Protein AF-A0A1V6N037-F1 (afdb_monomer)

Structure (mmCIF, N/CA/C/O backbone):
data_AF-A0A1V6N037-F1
#
_entry.id   AF-A0A1V6N037-F1
#
loop_
_atom_site.group_PDB
_atom_site.id
_atom_site.type_symbol
_atom_site.label_atom_id
_atom_site.label_alt_id
_atom_site.label_comp_id
_atom_site.label_asym_id
_atom_site.label_entity_id
_atom_site.label_seq_id
_atom_site.pdbx_PDB_ins_code
_atom_site.Cartn_x
_atom_site.Cartn_y
_atom_site.Cartn_z
_atom_site.occupancy
_atom_site.B_iso_or_equiv
_atom_site.auth_seq_id
_atom_site.auth_comp_id
_atom_site.auth_asym_id
_atom_site.auth_atom_id
_atom_site.pdbx_PDB_model_num
ATOM 1 N N . SER A 1 1 ? 15.034 4.548 -28.352 1.00 54.50 1 SER A N 1
ATOM 2 C CA . SER A 1 1 ? 14.835 4.511 -26.886 1.00 54.50 1 SER A CA 1
ATOM 3 C C . SER A 1 1 ? 14.730 3.069 -26.432 1.00 54.50 1 SER A C 1
ATOM 5 O O . SER A 1 1 ? 14.463 2.209 -27.264 1.00 54.50 1 SER A O 1
ATOM 7 N N . LEU A 1 2 ? 14.933 2.779 -25.143 1.00 63.62 2 LEU A N 1
ATOM 8 C CA . LEU A 1 2 ? 14.577 1.459 -24.611 1.00 63.62 2 LEU A CA 1
ATOM 9 C C . LEU A 1 2 ? 13.074 1.221 -24.812 1.00 63.62 2 LEU A C 1
ATOM 11 O O . LEU A 1 2 ? 12.272 2.077 -24.452 1.00 63.62 2 LEU A O 1
ATOM 15 N N . GLY A 1 3 ? 12.717 0.084 -25.403 1.00 61.00 3 GLY A N 1
ATOM 16 C CA . GLY A 1 3 ? 11.353 -0.276 -25.787 1.00 61.00 3 GLY A CA 1
ATOM 17 C C . GLY A 1 3 ? 10.942 0.136 -27.205 1.00 61.00 3 GLY A C 1
ATOM 18 O O . GLY A 1 3 ? 9.908 -0.340 -27.669 1.00 61.00 3 GLY A O 1
ATOM 19 N N . ASP A 1 4 ? 11.733 0.948 -27.917 1.00 67.44 4 ASP A N 1
ATOM 20 C CA . ASP A 1 4 ? 11.422 1.294 -29.310 1.00 67.44 4 ASP A CA 1
ATOM 21 C C . ASP A 1 4 ? 11.692 0.092 -30.227 1.00 67.44 4 ASP A C 1
ATOM 23 O O . ASP A 1 4 ? 12.686 -0.624 -30.064 1.00 67.44 4 ASP A O 1
ATOM 27 N N . THR A 1 5 ? 10.815 -0.100 -31.216 1.00 75.00 5 THR A N 1
ATOM 28 C CA . THR A 1 5 ? 11.056 -1.014 -32.338 1.00 75.00 5 THR A CA 1
ATOM 29 C C . THR A 1 5 ? 11.784 -0.255 -33.442 1.00 75.00 5 THR A C 1
ATOM 31 O O . THR A 1 5 ? 11.296 0.765 -33.923 1.00 75.00 5 THR A O 1
ATOM 34 N N . VAL A 1 6 ? 12.949 -0.750 -33.838 1.00 78.38 6 VAL A N 1
ATOM 35 C CA . VAL A 1 6 ? 13.760 -0.249 -34.944 1.00 78.38 6 VAL A CA 1
ATOM 36 C C . VAL A 1 6 ? 13.600 -1.199 -36.122 1.00 78.38 6 VAL A C 1
ATOM 38 O O . VAL A 1 6 ? 13.690 -2.413 -35.956 1.00 78.38 6 VAL A O 1
ATOM 41 N N . ILE A 1 7 ? 13.370 -0.654 -37.312 1.00 83.56 7 ILE A N 1
ATOM 42 C CA . ILE A 1 7 ? 13.387 -1.434 -38.550 1.00 83.56 7 ILE A CA 1
ATOM 43 C C . ILE A 1 7 ? 14.848 -1.591 -38.972 1.00 83.56 7 ILE A C 1
ATOM 45 O O . ILE A 1 7 ? 15.538 -0.597 -39.195 1.00 83.56 7 ILE A O 1
ATOM 49 N N . VAL A 1 8 ? 15.315 -2.832 -39.054 1.00 86.81 8 VAL A N 1
ATOM 50 C CA . VAL A 1 8 ? 16.673 -3.188 -39.464 1.00 86.81 8 VAL A CA 1
ATOM 51 C C . VAL A 1 8 ? 16.609 -3.776 -40.866 1.00 86.81 8 VAL A C 1
ATOM 53 O O . VAL A 1 8 ? 16.075 -4.868 -41.060 1.00 86.81 8 VAL A O 1
ATOM 56 N N . SER A 1 9 ? 17.157 -3.043 -41.831 1.00 89.88 9 SER A N 1
ATOM 57 C CA . SER A 1 9 ? 17.359 -3.528 -43.195 1.00 89.88 9 SER A CA 1
ATOM 58 C C . SER A 1 9 ? 18.729 -4.187 -43.301 1.00 89.88 9 SER A C 1
ATOM 60 O O . SER A 1 9 ? 19.738 -3.593 -42.921 1.00 89.88 9 SER A O 1
ATOM 62 N N . LEU A 1 10 ? 18.755 -5.412 -43.808 1.00 91.25 10 LEU A N 1
ATOM 63 C CA . LEU A 1 10 ? 19.947 -6.228 -43.995 1.00 91.25 10 LEU A CA 1
ATOM 64 C C . LEU A 1 10 ? 20.177 -6.432 -45.486 1.00 91.25 10 LEU A C 1
ATOM 66 O O . LEU A 1 10 ? 19.231 -6.722 -46.216 1.00 91.25 10 LEU A O 1
ATOM 70 N N . SER A 1 11 ? 21.433 -6.334 -45.909 1.00 92.31 11 SER A N 1
ATOM 71 C CA . SER A 1 11 ? 21.842 -6.580 -47.288 1.00 92.31 11 SER A CA 1
ATOM 72 C C . SER A 1 11 ? 23.102 -7.436 -47.299 1.00 92.31 11 SER A C 1
ATOM 74 O O . SER A 1 11 ? 24.104 -7.087 -46.675 1.00 92.31 11 SER A O 1
ATOM 76 N N . LEU A 1 12 ? 23.042 -8.560 -48.002 1.00 90.25 12 LEU A N 1
ATOM 77 C CA . LEU A 1 12 ? 24.195 -9.370 -48.358 1.00 90.25 12 LEU A CA 1
ATOM 78 C C . LEU A 1 12 ? 24.914 -8.716 -49.543 1.00 90.25 12 LEU A C 1
ATOM 80 O O . LEU A 1 12 ? 24.294 -8.056 -50.377 1.00 90.25 12 LEU A O 1
ATOM 84 N N . ASN A 1 13 ? 26.228 -8.922 -49.635 1.00 87.38 13 ASN A N 1
ATOM 85 C CA . ASN A 1 13 ? 27.024 -8.398 -50.751 1.00 87.38 13 ASN A CA 1
ATOM 86 C C . ASN A 1 13 ? 26.599 -8.995 -52.102 1.00 87.38 13 ASN A C 1
ATOM 88 O O . ASN A 1 13 ? 26.803 -8.378 -53.145 1.00 87.38 13 ASN A O 1
ATOM 92 N N . GLU A 1 14 ? 26.004 -10.188 -52.079 1.00 86.44 14 GLU A N 1
ATOM 93 C CA . GLU A 1 14 ? 25.517 -10.881 -53.262 1.00 86.44 14 GLU A CA 1
ATOM 94 C C . GLU A 1 14 ? 23.991 -10.828 -53.352 1.00 86.44 14 GLU A C 1
ATOM 96 O O . GLU A 1 14 ? 23.263 -10.952 -52.365 1.00 86.44 14 GLU A O 1
ATOM 101 N N . ARG A 1 15 ? 23.501 -10.680 -54.583 1.00 87.94 15 ARG A N 1
ATOM 102 C CA . ARG A 1 15 ? 22.076 -10.655 -54.918 1.00 87.94 15 ARG A CA 1
ATOM 103 C C . ARG A 1 15 ? 21.527 -12.074 -55.054 1.00 87.94 15 ARG A C 1
ATOM 105 O O . ARG A 1 15 ? 21.310 -12.564 -56.159 1.00 87.94 15 ARG A O 1
ATOM 112 N N . ILE A 1 16 ? 21.340 -12.734 -53.916 1.00 88.81 16 ILE A N 1
ATOM 113 C CA . ILE A 1 16 ? 20.981 -14.158 -53.831 1.00 88.81 16 ILE A CA 1
ATOM 114 C C . ILE A 1 16 ? 19.697 -14.391 -53.036 1.00 88.81 16 ILE A C 1
ATOM 116 O O . ILE A 1 16 ? 19.363 -13.635 -52.127 1.00 88.81 16 ILE A O 1
ATOM 120 N N . ASN A 1 17 ? 18.987 -15.471 -53.350 1.00 93.38 17 ASN A N 1
ATOM 121 C CA . ASN A 1 17 ? 17.888 -15.944 -52.514 1.00 93.38 17 ASN A CA 1
ATOM 122 C C . ASN A 1 17 ? 18.423 -17.008 -51.564 1.00 93.38 17 ASN A C 1
ATOM 124 O O . ASN A 1 17 ? 18.902 -18.044 -52.018 1.00 93.38 17 ASN A O 1
ATOM 128 N N . THR A 1 18 ? 18.353 -16.760 -50.261 1.00 95.25 18 THR A N 1
ATOM 129 C CA . THR A 1 18 ? 18.849 -17.710 -49.260 1.00 95.25 18 THR A CA 1
ATOM 130 C C . THR A 1 18 ? 18.121 -17.557 -47.928 1.00 95.25 18 THR A C 1
ATOM 132 O O . THR A 1 18 ? 17.337 -16.627 -47.736 1.00 95.25 18 THR A O 1
ATOM 135 N N . THR A 1 19 ? 18.388 -18.467 -46.998 1.00 96.31 19 THR A N 1
ATOM 136 C CA . THR A 1 19 ? 17.828 -18.448 -45.646 1.00 96.31 19 THR A CA 1
ATOM 137 C C . THR A 1 19 ? 18.949 -18.663 -44.633 1.00 96.31 19 THR A C 1
ATOM 139 O O . THR A 1 19 ? 19.815 -19.517 -44.829 1.00 96.31 19 THR A O 1
ATOM 142 N N . SER A 1 20 ? 18.942 -17.895 -43.545 1.00 96.44 20 SER A N 1
ATOM 143 C CA . SER A 1 20 ? 19.885 -18.046 -42.431 1.00 96.44 20 SER A CA 1
ATOM 144 C C . SER A 1 20 ? 19.265 -17.531 -41.142 1.00 96.44 20 SER A C 1
ATOM 146 O O . SER A 1 20 ? 18.394 -16.664 -41.162 1.00 96.44 20 SER A O 1
ATOM 148 N N . ASP A 1 21 ? 19.766 -18.005 -40.010 1.00 97.62 21 ASP A N 1
ATOM 149 C CA . ASP A 1 21 ? 19.527 -17.327 -38.744 1.00 97.62 21 ASP A CA 1
ATOM 150 C C . ASP A 1 21 ? 20.271 -15.984 -38.726 1.00 97.62 21 ASP A C 1
ATOM 152 O O . ASP A 1 21 ? 21.341 -15.830 -39.333 1.00 97.62 21 ASP A O 1
ATOM 156 N N . VAL A 1 22 ? 19.694 -15.008 -38.028 1.00 96.69 22 VAL A N 1
ATOM 157 C CA . VAL A 1 22 ? 20.268 -13.675 -37.832 1.00 96.69 22 VAL A CA 1
ATOM 158 C C . VAL A 1 22 ? 20.245 -13.331 -36.352 1.00 96.69 22 VAL A C 1
ATOM 160 O O . VAL A 1 22 ? 19.226 -13.497 -35.686 1.00 96.69 22 VAL A O 1
ATOM 163 N N . ILE A 1 23 ? 21.347 -12.807 -35.829 1.00 93.88 23 ILE A N 1
ATOM 164 C CA . ILE A 1 23 ? 21.422 -12.297 -34.458 1.00 93.88 23 ILE A CA 1
ATOM 165 C C . ILE A 1 23 ? 21.535 -10.774 -34.523 1.00 93.88 23 ILE A C 1
ATOM 167 O O . ILE A 1 23 ? 22.382 -10.254 -35.239 1.00 93.88 23 ILE A O 1
ATOM 171 N N . ILE A 1 24 ? 20.680 -10.058 -33.790 1.00 90.50 24 ILE A N 1
ATOM 172 C CA . ILE A 1 24 ? 20.743 -8.598 -33.631 1.00 90.50 24 ILE A CA 1
ATOM 173 C C . ILE A 1 24 ? 20.861 -8.293 -32.136 1.00 90.50 24 ILE A C 1
ATOM 175 O O . ILE A 1 24 ? 19.911 -8.492 -31.366 1.00 90.50 24 ILE A O 1
ATOM 179 N N . GLY A 1 25 ? 22.031 -7.829 -31.698 1.00 86.00 25 GLY A N 1
ATOM 180 C CA . GLY A 1 25 ? 22.381 -7.702 -30.283 1.00 86.00 25 GLY A CA 1
ATOM 181 C C . GLY A 1 25 ? 22.107 -9.006 -29.525 1.00 86.00 25 GLY A C 1
ATOM 182 O O . GLY A 1 25 ? 22.709 -10.033 -29.802 1.00 86.00 25 GLY A O 1
ATOM 183 N N . ASN A 1 26 ? 21.140 -8.992 -28.601 1.00 82.81 26 ASN A N 1
ATOM 184 C CA . ASN A 1 26 ? 20.813 -10.160 -27.766 1.00 82.81 26 ASN A CA 1
ATOM 185 C C . ASN A 1 26 ? 19.615 -10.985 -28.282 1.00 82.81 26 ASN A C 1
ATOM 187 O O . ASN A 1 26 ? 19.045 -11.767 -27.523 1.00 82.81 26 ASN A O 1
ATOM 191 N N . THR A 1 27 ? 19.159 -10.760 -29.518 1.00 88.62 27 THR A N 1
ATOM 192 C CA . THR A 1 27 ? 17.970 -11.427 -30.080 1.00 88.62 27 THR A CA 1
ATOM 193 C C . THR A 1 27 ? 18.337 -12.253 -31.302 1.00 88.62 27 THR A C 1
ATOM 195 O O . THR A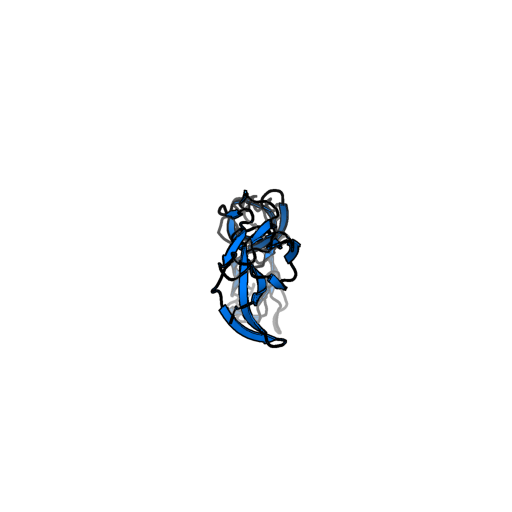 1 27 ? 18.924 -11.722 -32.241 1.00 88.62 27 THR A O 1
ATOM 198 N N . THR A 1 28 ? 17.931 -13.522 -31.313 1.00 94.38 28 THR A N 1
ATOM 199 C CA . THR A 1 28 ? 18.067 -14.423 -32.465 1.00 94.38 28 THR A CA 1
ATOM 200 C C . THR A 1 28 ? 16.758 -14.497 -33.248 1.00 94.38 28 THR A C 1
ATOM 202 O O . THR A 1 28 ? 15.692 -14.721 -32.672 1.00 94.38 28 THR A O 1
ATOM 205 N N . TYR A 1 29 ? 16.855 -14.344 -34.564 1.00 95.56 29 TYR A N 1
ATOM 206 C CA . TYR A 1 29 ? 15.796 -14.533 -35.546 1.00 95.56 29 TYR A CA 1
ATOM 207 C C . TYR A 1 29 ? 16.117 -15.791 -36.342 1.00 95.56 29 TYR A C 1
ATOM 209 O O . TYR A 1 29 ? 17.147 -15.851 -37.009 1.00 95.56 29 TYR A O 1
ATOM 217 N N . TYR A 1 30 ? 15.246 -16.789 -36.253 1.00 97.00 30 TYR A N 1
ATOM 218 C CA . TYR A 1 30 ? 15.467 -18.078 -36.898 1.00 97.00 30 TYR A CA 1
ATOM 219 C C . TYR A 1 30 ? 14.896 -18.096 -38.315 1.00 97.00 30 TYR A C 1
ATOM 221 O O . TYR A 1 30 ? 13.782 -17.614 -38.531 1.00 97.00 30 TYR A O 1
ATOM 229 N N . GLY A 1 31 ? 15.636 -18.680 -39.259 1.00 96.12 31 GLY A N 1
ATOM 230 C CA . GLY A 1 31 ? 15.171 -18.922 -40.625 1.00 96.12 31 GLY A CA 1
ATOM 231 C C . GLY A 1 31 ? 14.778 -17.653 -41.387 1.00 96.12 31 GLY A C 1
ATOM 232 O O . GLY A 1 31 ? 13.747 -17.626 -42.058 1.00 96.12 31 GLY A O 1
ATOM 233 N N . VAL A 1 32 ? 15.568 -16.584 -41.269 1.00 96.75 32 VAL A N 1
ATOM 234 C CA . VAL A 1 32 ? 15.320 -15.322 -41.975 1.00 96.75 32 VAL A CA 1
ATOM 235 C C . VAL A 1 32 ? 15.549 -15.521 -43.467 1.00 96.75 32 VAL A C 1
ATOM 237 O O . VAL A 1 32 ? 16.625 -15.943 -43.888 1.00 96.75 32 VAL A O 1
ATOM 240 N N . ASN A 1 33 ? 14.534 -15.196 -44.266 1.00 96.06 33 ASN A N 1
ATOM 241 C CA . ASN A 1 33 ? 14.608 -15.259 -45.721 1.00 96.06 33 ASN A CA 1
ATOM 242 C C . ASN A 1 33 ? 15.216 -13.972 -46.276 1.00 96.06 33 ASN A C 1
ATOM 244 O O . ASN A 1 33 ? 14.687 -12.884 -46.046 1.00 96.06 33 ASN A O 1
ATOM 248 N N . PHE A 1 34 ? 16.286 -14.127 -47.045 1.00 95.88 34 PHE A N 1
ATOM 249 C CA . PHE A 1 34 ? 16.907 -13.080 -47.837 1.00 95.88 34 PHE A CA 1
ATOM 250 C C . PHE A 1 34 ? 16.434 -13.233 -49.278 1.00 95.88 34 PHE A C 1
ATOM 252 O O . PHE A 1 34 ? 16.709 -14.250 -49.918 1.00 95.88 34 PHE A O 1
ATOM 259 N N . LEU A 1 35 ? 15.706 -12.241 -49.785 1.00 95.31 35 LEU A N 1
ATOM 260 C CA . LEU A 1 35 ? 15.280 -12.182 -51.180 1.00 95.31 35 LEU A CA 1
ATOM 261 C C . LEU A 1 35 ? 16.196 -11.203 -51.907 1.00 95.31 35 LEU A C 1
ATOM 263 O O . LEU A 1 35 ? 16.285 -10.042 -51.519 1.00 95.31 35 LEU A O 1
ATOM 267 N N . ASN A 1 36 ? 16.879 -11.660 -52.955 1.00 93.62 36 ASN A N 1
ATOM 268 C CA . ASN A 1 36 ? 17.849 -10.863 -53.704 1.00 93.62 36 ASN A CA 1
ATOM 269 C C . ASN A 1 36 ? 18.928 -10.222 -52.800 1.00 93.62 36 ASN A C 1
ATOM 271 O O . ASN A 1 36 ? 19.379 -9.105 -53.039 1.00 93.62 36 ASN A O 1
ATOM 275 N N . GLY A 1 37 ? 19.328 -10.940 -51.751 1.00 91.88 37 GLY A N 1
ATOM 276 C CA . GLY A 1 37 ? 20.300 -10.513 -50.753 1.00 91.88 37 GLY A CA 1
ATOM 277 C C . GLY A 1 37 ? 19.723 -9.636 -49.645 1.00 91.88 37 GLY A C 1
ATOM 278 O O . GLY A 1 37 ? 20.471 -9.250 -48.757 1.00 91.88 37 GLY A O 1
ATOM 279 N N . GLU A 1 38 ? 18.427 -9.322 -49.643 1.00 94.88 38 GLU A N 1
ATOM 280 C CA . GLU A 1 38 ? 17.835 -8.359 -48.710 1.00 94.88 38 GLU A CA 1
ATOM 281 C C . GLU A 1 38 ? 16.858 -9.003 -47.722 1.00 94.88 38 GLU A C 1
ATOM 283 O O . GLU A 1 38 ? 16.079 -9.890 -48.077 1.00 94.88 38 GLU A O 1
ATOM 288 N N . ALA A 1 39 ? 16.866 -8.519 -46.479 1.00 95.19 39 ALA A N 1
ATOM 289 C CA . ALA A 1 39 ? 15.888 -8.869 -45.452 1.00 95.19 39 ALA A CA 1
ATOM 290 C C . ALA A 1 39 ? 15.552 -7.652 -44.579 1.00 95.19 39 ALA A C 1
ATOM 292 O O . ALA A 1 39 ? 16.375 -6.757 -44.392 1.00 95.19 39 ALA A O 1
ATOM 293 N N . VAL A 1 40 ? 14.344 -7.622 -44.012 1.00 93.06 40 VAL A N 1
ATOM 294 C CA . VAL A 1 40 ? 13.901 -6.559 -43.098 1.00 93.06 40 VAL A CA 1
ATOM 295 C C . VAL A 1 40 ? 13.375 -7.187 -41.817 1.00 93.06 40 VAL A C 1
ATOM 297 O O . VAL A 1 40 ? 12.481 -8.031 -41.856 1.00 93.06 40 VAL A O 1
ATOM 300 N N . LEU A 1 41 ? 13.919 -6.766 -40.676 1.00 92.44 41 LEU A N 1
ATOM 301 C CA . LEU A 1 41 ? 13.560 -7.273 -39.354 1.00 92.44 41 LEU A CA 1
ATOM 302 C C . LEU A 1 41 ? 13.151 -6.133 -38.421 1.00 92.44 41 LEU A C 1
ATOM 304 O O . LEU A 1 41 ? 13.704 -5.038 -38.464 1.00 92.44 41 LEU A O 1
ATOM 308 N N . ASN A 1 42 ? 12.194 -6.407 -37.538 1.00 88.19 42 ASN A N 1
ATOM 309 C CA . ASN A 1 42 ? 11.790 -5.484 -36.481 1.00 88.19 42 ASN A CA 1
ATOM 310 C C . ASN A 1 42 ? 12.550 -5.816 -35.198 1.00 88.19 42 ASN A C 1
ATOM 312 O O . ASN A 1 42 ? 12.322 -6.871 -34.613 1.00 88.19 42 ASN A O 1
ATOM 316 N N . TYR A 1 43 ? 13.406 -4.906 -34.744 1.00 85.50 43 TYR A N 1
ATOM 317 C CA . TYR A 1 43 ? 14.245 -5.079 -33.568 1.00 85.50 43 TYR A CA 1
ATOM 318 C C . TYR A 1 43 ? 13.790 -4.217 -32.391 1.00 85.50 43 TYR A C 1
ATOM 320 O O . TYR A 1 43 ? 13.763 -2.996 -32.495 1.00 85.50 43 TYR A O 1
ATOM 328 N N . ILE A 1 44 ? 13.482 -4.824 -31.244 1.00 77.62 44 ILE A N 1
ATOM 329 C CA . ILE A 1 44 ? 13.124 -4.079 -30.028 1.00 77.62 44 ILE A CA 1
ATOM 330 C C . ILE A 1 44 ? 14.366 -3.894 -29.159 1.00 77.62 44 ILE A C 1
ATOM 332 O O . ILE A 1 44 ? 14.940 -4.866 -28.667 1.00 77.62 44 ILE A O 1
ATOM 336 N N . ILE A 1 45 ? 14.745 -2.643 -28.896 1.00 73.44 45 ILE A N 1
ATOM 337 C CA . ILE A 1 45 ? 15.866 -2.338 -27.999 1.00 73.44 45 ILE A CA 1
ATOM 338 C C . ILE A 1 45 ? 15.408 -2.515 -26.546 1.00 73.44 45 ILE A C 1
ATOM 340 O O . ILE A 1 45 ? 14.839 -1.609 -25.945 1.00 73.44 45 ILE A O 1
ATOM 344 N N . ILE A 1 46 ? 15.665 -3.677 -25.952 1.00 64.50 46 ILE A N 1
ATOM 345 C CA . ILE A 1 46 ? 15.227 -4.000 -24.579 1.00 64.50 46 ILE A CA 1
ATOM 346 C C . ILE A 1 46 ? 16.245 -3.627 -23.489 1.00 64.50 46 ILE A C 1
ATOM 348 O O . ILE A 1 46 ? 15.893 -3.560 -22.310 1.00 64.50 46 ILE A O 1
ATOM 352 N N . SER A 1 47 ? 17.495 -3.358 -23.863 1.00 62.81 47 SER A N 1
ATOM 353 C CA . SER A 1 47 ? 18.575 -2.953 -22.956 1.00 62.81 47 SER A CA 1
ATOM 354 C C . SER A 1 47 ? 19.552 -2.015 -23.664 1.00 62.81 47 SER A C 1
ATOM 356 O O . SER A 1 47 ? 19.720 -2.141 -24.876 1.00 62.81 47 SER A O 1
ATOM 358 N N . PRO A 1 48 ? 20.209 -1.083 -22.951 1.00 60.91 48 PRO A N 1
ATOM 359 C CA . PRO A 1 48 ? 21.221 -0.240 -23.570 1.00 60.91 48 PRO A CA 1
ATOM 360 C C . PRO A 1 48 ? 22.411 -1.109 -23.998 1.00 60.91 48 PRO A C 1
ATOM 362 O O . PRO A 1 48 ? 22.865 -1.947 -23.218 1.00 60.91 48 PRO A O 1
ATOM 365 N N . TYR A 1 49 ? 22.893 -0.915 -25.226 1.00 62.72 49 TYR A N 1
ATOM 366 C CA . TYR A 1 49 ? 24.090 -1.579 -25.748 1.00 62.72 49 TYR A CA 1
ATOM 367 C C . TYR A 1 49 ? 25.334 -0.742 -25.442 1.00 62.72 49 TYR A C 1
ATOM 369 O O . TYR A 1 49 ? 25.263 0.485 -25.364 1.00 62.72 49 TYR A O 1
ATOM 377 N N . SER A 1 50 ? 26.465 -1.417 -25.240 1.00 53.81 50 SER A N 1
ATOM 378 C CA . SER A 1 50 ? 27.775 -0.784 -25.107 1.00 53.81 50 SER A CA 1
ATOM 379 C C . SER A 1 50 ? 28.449 -0.779 -26.477 1.00 53.81 50 SER A C 1
ATOM 381 O O . SER A 1 50 ? 28.917 -1.827 -26.908 1.00 53.81 50 SER A O 1
ATOM 383 N N . GLY A 1 51 ? 28.510 0.379 -27.135 1.00 67.12 51 GLY A N 1
ATOM 384 C CA . GLY A 1 51 ? 29.108 0.519 -28.468 1.00 67.12 51 GLY A CA 1
ATOM 385 C C . GLY A 1 51 ? 28.117 0.264 -29.604 1.00 67.12 51 GLY A C 1
ATOM 386 O O . GLY A 1 51 ? 26.937 0.604 -29.494 1.00 67.12 51 GLY A O 1
ATOM 387 N N . ASP A 1 52 ? 28.615 -0.306 -30.695 1.00 79.19 52 ASP A N 1
ATOM 388 C CA . ASP A 1 52 ? 27.827 -0.580 -31.890 1.00 79.19 52 ASP A CA 1
ATOM 389 C C . ASP A 1 52 ? 26.936 -1.815 -31.697 1.00 79.19 52 ASP A C 1
ATOM 391 O O . ASP A 1 52 ? 27.304 -2.789 -31.036 1.00 79.19 52 ASP A O 1
ATOM 395 N N . LEU A 1 53 ? 25.742 -1.782 -32.283 1.00 83.38 53 LEU A N 1
ATOM 396 C CA . LEU A 1 53 ? 24.839 -2.920 -32.332 1.00 83.38 53 LEU A CA 1
ATOM 397 C C . LEU A 1 53 ? 25.433 -3.994 -33.246 1.00 83.38 53 LEU A C 1
ATOM 399 O O . LEU A 1 53 ? 25.542 -3.796 -34.455 1.00 83.38 53 LEU A O 1
ATOM 403 N N . GLU A 1 54 ? 25.794 -5.129 -32.658 1.00 89.12 54 GLU A N 1
ATOM 404 C CA . GLU A 1 54 ? 26.268 -6.295 -33.395 1.00 89.12 54 GLU A CA 1
ATOM 405 C C . GLU A 1 54 ? 25.118 -6.950 -34.168 1.00 89.12 54 GLU A C 1
ATOM 407 O O . GLU A 1 54 ? 24.049 -7.231 -33.615 1.00 89.12 54 GLU A O 1
ATOM 412 N N . VAL A 1 55 ? 25.351 -7.193 -35.455 1.00 92.12 55 VAL A N 1
ATOM 413 C CA . VAL A 1 55 ? 24.437 -7.890 -36.356 1.00 92.12 55 VAL A CA 1
ATOM 414 C C . VAL A 1 55 ? 25.196 -9.035 -37.010 1.00 92.12 55 VAL A C 1
ATOM 416 O O . VAL A 1 55 ? 26.181 -8.812 -37.714 1.00 92.12 55 VAL A O 1
ATOM 419 N N . VAL A 1 56 ? 24.734 -10.262 -36.787 1.00 95.00 56 VAL A N 1
ATOM 420 C CA . VAL A 1 56 ? 25.383 -11.487 -37.264 1.00 95.00 56 VAL A CA 1
ATOM 421 C C . VAL A 1 56 ? 24.463 -12.206 -38.239 1.00 95.00 56 VAL A C 1
ATOM 423 O O . VAL A 1 56 ? 23.363 -12.615 -37.872 1.00 95.00 56 VAL A O 1
ATOM 426 N N . PHE A 1 57 ? 24.935 -12.406 -39.464 1.00 95.25 57 PHE A N 1
ATOM 427 C CA . PHE A 1 57 ? 24.444 -13.450 -40.355 1.00 95.25 57 PHE A CA 1
ATOM 428 C C . PHE A 1 57 ? 25.149 -14.749 -39.958 1.00 95.25 57 PHE A C 1
ATOM 430 O O . PHE A 1 57 ? 26.369 -14.851 -40.087 1.00 95.25 57 PHE A O 1
ATOM 437 N N . VAL A 1 58 ? 24.408 -15.720 -39.419 1.00 96.50 58 VAL A N 1
ATOM 438 C CA . VAL A 1 58 ? 25.006 -16.936 -38.835 1.00 96.50 58 VAL A CA 1
ATOM 439 C C . VAL A 1 58 ? 25.654 -17.826 -39.901 1.00 96.50 58 VAL A C 1
ATOM 441 O O . VAL A 1 58 ? 26.613 -18.534 -39.601 1.00 96.50 58 VAL A O 1
ATOM 444 N N . GLY A 1 59 ? 25.192 -17.743 -41.149 1.00 93.88 59 GLY A N 1
ATOM 445 C CA . GLY A 1 59 ? 25.634 -18.623 -42.223 1.00 93.88 59 GLY A CA 1
ATOM 446 C C . GLY A 1 59 ? 24.748 -19.856 -42.362 1.00 93.88 59 GLY A C 1
ATOM 447 O O . GLY A 1 59 ? 23.833 -20.100 -41.573 1.00 93.88 59 GLY A O 1
ATOM 448 N N . ASN A 1 60 ? 25.014 -20.636 -43.403 1.00 93.38 60 ASN A N 1
ATOM 449 C CA . ASN A 1 60 ? 24.316 -21.880 -43.708 1.00 93.38 60 ASN A CA 1
ATOM 450 C C . ASN A 1 60 ? 25.256 -22.861 -44.442 1.00 93.38 60 ASN A C 1
ATOM 452 O O . ASN A 1 60 ? 26.473 -22.701 -44.409 1.00 93.38 60 ASN A O 1
ATOM 456 N N . ALA A 1 61 ? 24.703 -23.902 -45.074 1.00 94.12 61 ALA A N 1
ATOM 457 C CA . ALA A 1 61 ? 25.490 -24.921 -45.775 1.00 94.12 61 ALA A CA 1
ATOM 458 C C . ALA A 1 61 ? 26.298 -24.380 -46.972 1.00 94.12 61 ALA A C 1
ATOM 460 O O . ALA A 1 61 ? 27.275 -25.007 -47.374 1.00 94.12 61 ALA A O 1
ATOM 461 N N . GLU A 1 62 ? 25.889 -23.246 -47.540 1.00 92.25 62 GLU A N 1
ATOM 462 C CA . GLU A 1 62 ? 26.483 -22.654 -48.743 1.00 92.25 62 GLU A CA 1
ATOM 463 C C . GLU A 1 62 ? 27.317 -21.403 -48.428 1.00 92.25 62 GLU A C 1
ATOM 465 O O . GLU A 1 62 ? 28.310 -21.142 -49.105 1.00 92.25 62 GLU A O 1
ATOM 470 N N . TYR A 1 63 ? 26.948 -20.645 -47.389 1.00 91.19 63 TYR A N 1
ATOM 471 C CA . TYR A 1 63 ? 27.546 -19.349 -47.064 1.00 91.19 63 TYR A CA 1
ATOM 472 C C . TYR A 1 63 ? 28.087 -19.307 -45.634 1.00 91.19 63 TYR A C 1
ATOM 474 O O . TYR A 1 63 ? 27.413 -19.689 -44.677 1.00 91.19 63 TYR A O 1
ATOM 482 N N . ASN A 1 64 ? 29.295 -18.764 -45.483 1.00 93.38 64 ASN A N 1
ATOM 483 C CA . ASN A 1 64 ? 29.927 -18.557 -44.180 1.00 93.38 64 ASN A CA 1
ATOM 484 C C . ASN A 1 64 ? 29.221 -17.465 -43.358 1.00 93.38 64 ASN A C 1
ATOM 486 O O . ASN A 1 64 ? 28.526 -16.602 -43.897 1.00 93.38 64 ASN A O 1
ATOM 490 N N . SER A 1 65 ? 29.459 -17.469 -42.045 1.00 94.69 65 SER A N 1
ATOM 491 C CA . SER A 1 65 ? 28.988 -16.416 -41.144 1.00 94.69 65 SER A CA 1
ATOM 492 C C . SER A 1 65 ? 29.616 -15.058 -41.468 1.00 94.69 65 SER A C 1
ATOM 494 O O . SER A 1 65 ? 30.807 -14.987 -41.783 1.00 94.69 65 SER A O 1
ATOM 496 N N . ALA A 1 66 ? 28.864 -13.979 -41.271 1.00 94.19 66 ALA A N 1
ATOM 497 C CA . ALA A 1 66 ? 29.357 -12.610 -41.371 1.00 94.19 66 ALA A CA 1
ATOM 498 C C . ALA A 1 66 ? 28.845 -11.762 -40.202 1.00 94.19 66 ALA A C 1
ATOM 500 O O . ALA A 1 66 ? 27.727 -11.955 -39.726 1.00 94.19 66 ALA A O 1
ATOM 501 N N . VAL A 1 67 ? 29.656 -10.801 -39.759 1.00 93.31 67 VAL A N 1
ATOM 502 C CA . VAL A 1 67 ? 29.310 -9.862 -38.686 1.00 93.31 67 VAL A CA 1
ATOM 503 C C . VAL A 1 67 ? 29.492 -8.428 -39.164 1.00 93.31 67 VAL A C 1
ATOM 505 O O . VAL A 1 67 ? 30.442 -8.115 -39.882 1.00 93.31 67 VAL A O 1
ATOM 508 N N . THR A 1 68 ? 28.575 -7.557 -38.761 1.00 92.38 68 THR A N 1
ATOM 509 C CA . THR A 1 68 ? 28.687 -6.110 -38.929 1.00 92.38 68 THR A CA 1
ATOM 510 C C . THR A 1 68 ? 28.253 -5.394 -37.655 1.00 92.38 68 THR A C 1
ATOM 512 O O . THR A 1 68 ? 27.549 -5.954 -36.812 1.00 92.38 68 THR A O 1
ATOM 515 N N . TYR A 1 69 ? 28.683 -4.146 -37.521 1.00 88.31 69 TYR A N 1
ATOM 516 C CA . TYR A 1 69 ? 28.460 -3.304 -36.357 1.00 88.31 69 TYR A CA 1
ATOM 517 C C . TYR A 1 69 ? 27.746 -2.027 -36.797 1.00 88.31 69 TYR A C 1
ATOM 519 O O . TYR A 1 69 ? 28.211 -1.318 -37.690 1.00 88.31 69 TYR A O 1
ATOM 527 N N . VAL A 1 70 ? 26.590 -1.749 -36.193 1.00 82.75 70 VAL A N 1
ATOM 528 C CA . VAL A 1 70 ? 25.783 -0.563 -36.498 1.00 82.75 70 VAL A CA 1
ATOM 529 C C . VAL A 1 70 ? 25.890 0.428 -35.340 1.00 82.75 70 VAL A C 1
ATOM 531 O O . VAL A 1 70 ? 25.402 0.122 -34.251 1.00 82.75 70 VAL A O 1
ATOM 534 N N . PRO A 1 71 ? 26.468 1.627 -35.525 1.00 75.62 71 PRO A N 1
ATOM 535 C CA . PRO A 1 71 ? 26.523 2.615 -34.456 1.00 75.62 71 PRO A CA 1
ATOM 536 C C . PRO A 1 71 ? 25.113 3.075 -34.077 1.00 75.62 71 PRO A C 1
ATOM 538 O O . PRO A 1 71 ? 24.365 3.602 -34.902 1.00 75.62 71 PRO A O 1
ATOM 541 N N . VAL A 1 72 ? 24.744 2.891 -32.806 1.00 72.31 72 VAL A N 1
ATOM 542 C CA . VAL A 1 72 ? 23.449 3.321 -32.262 1.00 72.31 72 VAL A CA 1
ATOM 543 C C . VAL A 1 72 ? 23.674 4.438 -31.254 1.00 72.31 72 VAL A C 1
ATOM 545 O O . VAL A 1 72 ? 24.218 4.226 -30.174 1.00 72.31 72 VAL A O 1
ATOM 548 N N . VAL A 1 73 ? 23.200 5.639 -31.585 1.00 66.81 73 VAL A N 1
ATOM 549 C CA . VAL A 1 73 ? 23.203 6.777 -30.659 1.00 66.81 73 VAL A CA 1
ATOM 550 C C . VAL A 1 73 ? 21.824 6.894 -30.022 1.00 66.81 73 VAL A C 1
ATOM 552 O O . VAL A 1 73 ? 20.836 7.192 -30.696 1.00 66.81 73 VAL A O 1
ATOM 555 N N . PHE A 1 74 ? 21.736 6.689 -28.708 1.00 66.19 74 PHE A N 1
ATOM 556 C CA . PHE A 1 74 ? 20.512 7.015 -27.983 1.00 66.19 74 PHE A CA 1
ATOM 557 C C . PHE A 1 74 ? 20.450 8.518 -27.728 1.00 66.19 74 PHE A C 1
ATOM 559 O O . PHE A 1 74 ? 21.409 9.141 -27.279 1.00 66.19 74 PHE A O 1
ATOM 566 N N . LYS A 1 75 ? 19.284 9.106 -27.990 1.00 66.62 75 LYS A N 1
ATOM 567 C CA . LYS A 1 75 ? 19.019 10.502 -27.654 1.00 66.62 75 LYS A CA 1
ATOM 568 C C . LYS A 1 75 ? 18.882 10.664 -26.138 1.00 66.62 75 LYS A C 1
ATOM 570 O O . LYS A 1 75 ? 18.277 9.820 -25.480 1.00 66.62 75 LYS A O 1
ATOM 575 N N . ASP A 1 76 ? 19.374 11.782 -25.610 1.00 72.06 76 ASP A N 1
ATOM 576 C CA . ASP A 1 76 ? 19.123 12.227 -24.237 1.00 72.06 76 ASP A CA 1
ATOM 577 C C . ASP A 1 76 ? 17.602 12.348 -23.978 1.00 72.06 76 ASP A C 1
ATOM 579 O O . ASP A 1 76 ? 16.911 13.164 -24.592 1.00 72.06 76 ASP A O 1
ATOM 583 N N . LEU A 1 77 ? 17.069 11.558 -23.040 1.00 75.88 77 LEU A N 1
ATOM 584 C CA . LEU A 1 77 ? 15.650 11.525 -22.658 1.00 75.88 77 LEU A CA 1
ATOM 585 C C . LEU A 1 77 ? 15.465 12.237 -21.306 1.00 75.88 77 LEU A C 1
ATOM 587 O O . LEU A 1 77 ? 15.112 11.643 -20.285 1.00 75.88 77 LEU A O 1
ATOM 591 N N . ILE A 1 78 ? 15.727 13.548 -21.289 1.00 77.00 78 ILE A N 1
ATOM 592 C CA . ILE A 1 78 ? 15.803 14.372 -20.061 1.00 77.00 78 ILE A CA 1
ATOM 593 C C . ILE A 1 78 ? 14.420 14.620 -19.407 1.00 77.00 78 ILE A C 1
ATOM 595 O O . ILE A 1 78 ? 14.339 15.117 -18.290 1.00 77.00 78 ILE A O 1
ATOM 599 N N . GLY A 1 79 ? 13.312 14.213 -20.032 1.00 84.06 79 GLY A N 1
ATOM 600 C CA . GLY A 1 79 ? 11.953 14.443 -19.523 1.00 84.06 79 GLY A CA 1
ATOM 601 C C . GLY A 1 79 ? 11.243 13.198 -18.990 1.00 84.06 79 GLY A C 1
ATOM 602 O O . GLY A 1 79 ? 10.206 12.827 -19.528 1.00 84.06 79 GLY A O 1
ATOM 603 N N . THR A 1 80 ? 11.760 12.530 -17.956 1.00 93.94 80 THR A N 1
ATOM 604 C CA . THR A 1 80 ? 11.021 11.398 -17.363 1.00 93.94 80 THR A CA 1
ATOM 605 C C . THR A 1 80 ? 9.791 11.860 -16.580 1.00 93.94 80 THR A C 1
ATOM 607 O O . THR A 1 80 ? 9.712 12.993 -16.101 1.00 93.94 80 THR A O 1
ATOM 610 N N . LYS A 1 81 ? 8.810 10.970 -16.432 1.00 96.38 81 LYS A N 1
ATOM 611 C CA . LYS A 1 81 ? 7.562 11.236 -15.717 1.00 96.38 81 LYS A CA 1
ATOM 612 C C . LYS A 1 81 ? 7.261 10.115 -14.733 1.00 96.38 81 LYS A C 1
ATOM 614 O O . LYS A 1 81 ? 7.191 8.950 -15.118 1.00 96.38 81 LYS A O 1
ATOM 619 N N . ILE A 1 82 ? 7.001 10.489 -13.480 1.00 97.94 82 ILE A N 1
ATOM 620 C CA . ILE A 1 82 ? 6.446 9.590 -12.464 1.00 97.94 82 ILE A CA 1
ATOM 621 C C . ILE A 1 82 ? 4.982 9.943 -12.230 1.00 97.94 82 ILE A C 1
ATOM 623 O O . ILE A 1 82 ? 4.660 11.062 -11.827 1.00 97.94 82 ILE A O 1
ATOM 627 N N . SER A 1 83 ? 4.102 8.966 -12.418 1.00 97.94 83 SER A N 1
ATOM 628 C CA . SER A 1 83 ? 2.691 9.063 -12.032 1.00 97.94 83 SER A CA 1
ATOM 629 C C . SER A 1 83 ? 2.467 8.260 -10.759 1.00 97.94 83 SER A C 1
ATOM 631 O O . SER A 1 83 ? 2.975 7.148 -10.665 1.00 97.94 83 SER A O 1
ATOM 633 N N . LEU A 1 84 ? 1.729 8.803 -9.783 1.00 98.38 84 LEU A N 1
ATOM 634 C CA . LEU A 1 84 ? 1.444 8.121 -8.518 1.00 98.38 84 LEU A CA 1
ATOM 635 C C . LEU A 1 84 ? -0.044 8.135 -8.178 1.00 98.38 84 LEU A C 1
ATOM 637 O O . LEU A 1 84 ? -0.728 9.139 -8.368 1.00 98.38 84 LEU A O 1
ATOM 641 N N . SER A 1 85 ? -0.499 7.070 -7.528 1.00 98.06 85 SER A N 1
ATOM 642 C CA . SER A 1 85 ? -1.787 7.018 -6.842 1.00 98.06 85 SER A CA 1
ATOM 643 C C . SER A 1 85 ? -1.628 6.372 -5.468 1.00 98.06 85 SER A C 1
ATOM 645 O O . SER A 1 85 ? -0.687 5.617 -5.226 1.00 98.06 85 SER A O 1
ATOM 647 N N . SER A 1 86 ? -2.520 6.708 -4.542 1.00 98.12 86 SER A N 1
ATOM 648 C CA . SER A 1 86 ? -2.530 6.139 -3.201 1.00 98.12 86 SER A CA 1
ATOM 649 C C . SER A 1 86 ? -3.921 5.633 -2.835 1.00 98.12 86 SER A C 1
ATOM 651 O O . SER A 1 86 ? -4.930 6.300 -3.085 1.00 98.12 86 SER A O 1
ATOM 653 N N . THR A 1 87 ? -3.966 4.501 -2.135 1.00 97.44 87 THR A N 1
ATOM 654 C CA . THR A 1 87 ? -5.179 3.908 -1.553 1.00 97.44 87 THR A CA 1
ATOM 655 C C . THR A 1 87 ? -4.997 3.639 -0.057 1.00 97.44 87 THR A C 1
ATOM 657 O O . THR A 1 87 ? -3.873 3.563 0.443 1.00 97.44 87 THR A O 1
ATOM 660 N N . LYS A 1 88 ? -6.103 3.533 0.695 1.00 94.50 88 LYS A N 1
ATOM 661 C CA . LYS A 1 88 ? -6.086 3.349 2.156 1.00 94.50 88 LYS A CA 1
ATOM 662 C C . LYS A 1 88 ? -6.928 2.160 2.595 1.00 94.50 88 LYS A C 1
ATOM 664 O O . LYS A 1 88 ? -8.101 2.072 2.247 1.00 94.50 88 LYS A O 1
ATOM 669 N N . GLU A 1 89 ? -6.378 1.367 3.508 1.00 92.38 89 GLU A N 1
ATOM 670 C CA . GLU A 1 89 ? -7.108 0.372 4.290 1.00 92.38 89 GLU A CA 1
ATOM 671 C C . GLU A 1 89 ? -6.763 0.519 5.783 1.00 92.38 89 GLU A C 1
ATOM 673 O O . GLU A 1 89 ? -5.716 0.076 6.263 1.00 92.38 89 GLU A O 1
ATOM 678 N N . GLY A 1 90 ? -7.636 1.183 6.548 1.00 89.94 90 GLY A N 1
ATOM 679 C CA . GLY A 1 90 ? -7.350 1.526 7.944 1.00 89.94 90 GLY A CA 1
ATOM 680 C C . GLY A 1 90 ? -6.088 2.390 8.056 1.00 89.94 90 GLY A C 1
ATOM 681 O O . GLY A 1 90 ? -6.019 3.465 7.467 1.00 89.94 90 GLY A O 1
ATOM 682 N N . ASN A 1 91 ? -5.081 1.927 8.800 1.00 93.50 91 ASN A N 1
ATOM 683 C CA . ASN A 1 91 ? -3.792 2.613 8.941 1.00 93.50 91 ASN A CA 1
ATOM 684 C C . ASN A 1 91 ? -2.750 2.212 7.892 1.00 93.50 91 ASN A C 1
ATOM 686 O O . ASN A 1 91 ? -1.590 2.611 8.014 1.00 93.50 91 ASN A O 1
ATOM 690 N N . LYS A 1 92 ? -3.121 1.396 6.906 1.00 95.31 92 LYS A N 1
ATOM 691 C CA . LYS A 1 92 ? -2.242 1.035 5.799 1.00 95.31 92 LYS A CA 1
ATOM 692 C C . LYS A 1 92 ? -2.524 1.936 4.606 1.00 95.31 92 LYS A C 1
ATOM 694 O O . LYS A 1 92 ? -3.682 2.095 4.226 1.00 95.31 92 LYS A O 1
ATOM 699 N N . ILE A 1 93 ? -1.473 2.509 4.028 1.00 97.50 93 ILE A N 1
ATOM 700 C CA . ILE A 1 93 ? -1.539 3.249 2.766 1.00 97.50 93 ILE A CA 1
ATOM 701 C C . ILE A 1 93 ? -0.678 2.524 1.747 1.00 97.50 93 ILE A C 1
ATOM 703 O O . ILE A 1 93 ? 0.518 2.348 1.979 1.00 97.50 93 ILE A O 1
ATOM 707 N N . THR A 1 94 ? -1.281 2.127 0.634 1.00 98.25 94 THR A N 1
ATOM 708 C CA . THR A 1 94 ? -0.562 1.589 -0.520 1.00 98.25 94 THR A CA 1
ATOM 709 C C . THR A 1 94 ? -0.368 2.712 -1.520 1.00 98.25 94 THR A C 1
ATOM 711 O O . THR A 1 94 ? -1.341 3.358 -1.901 1.00 98.25 94 THR A O 1
ATOM 714 N N . VAL A 1 95 ? 0.880 2.957 -1.910 1.00 98.62 95 VAL A N 1
ATOM 715 C CA . VAL A 1 95 ? 1.218 3.884 -2.992 1.00 98.62 95 VAL A CA 1
ATOM 716 C C . VAL A 1 95 ? 1.653 3.059 -4.190 1.00 98.62 95 VAL A C 1
ATOM 718 O O . VAL A 1 95 ? 2.514 2.188 -4.055 1.00 98.62 95 VAL A O 1
ATOM 721 N N . GLU A 1 96 ? 1.068 3.348 -5.341 1.00 98.44 96 GLU A N 1
ATOM 722 C CA . GLU A 1 96 ? 1.399 2.750 -6.629 1.00 98.44 96 GLU A CA 1
ATOM 723 C C . GLU A 1 96 ? 1.954 3.832 -7.544 1.00 98.44 96 GLU A C 1
ATOM 725 O O . GLU A 1 96 ? 1.473 4.970 -7.536 1.00 98.44 96 GLU A O 1
ATOM 730 N N . GLY A 1 97 ? 2.975 3.484 -8.318 1.00 98.31 97 GLY A N 1
ATOM 731 C CA . GLY A 1 97 ? 3.624 4.407 -9.225 1.00 98.31 97 GLY A CA 1
ATOM 732 C C . GLY A 1 97 ? 4.051 3.772 -10.533 1.00 98.31 97 GLY A C 1
ATOM 733 O O . GLY A 1 97 ? 4.340 2.580 -10.591 1.00 98.31 97 GLY A O 1
ATOM 734 N N . GLU A 1 98 ? 4.109 4.595 -11.571 1.00 98.38 98 GLU A N 1
ATOM 735 C CA . GLU A 1 98 ? 4.588 4.239 -12.904 1.00 98.38 98 GLU A CA 1
ATOM 736 C C . GLU A 1 98 ? 5.638 5.264 -13.346 1.00 98.38 98 GLU A C 1
ATOM 738 O O . GLU A 1 98 ? 5.412 6.471 -13.219 1.00 98.38 98 GLU A O 1
ATOM 743 N N . LEU A 1 99 ? 6.776 4.781 -13.847 1.00 97.56 99 LEU A N 1
ATOM 744 C CA . LEU A 1 99 ? 7.865 5.594 -14.382 1.00 97.56 99 LEU A CA 1
ATOM 745 C C . LEU A 1 99 ? 7.973 5.398 -15.897 1.00 97.56 99 LEU A C 1
ATOM 747 O O . LEU A 1 99 ? 8.134 4.273 -16.381 1.00 97.56 99 LEU A O 1
ATOM 751 N N . LYS A 1 100 ? 7.936 6.514 -16.624 1.00 94.31 100 LYS A N 1
ATOM 752 C CA . LYS A 1 100 ? 8.072 6.568 -18.081 1.00 94.31 100 LYS A CA 1
ATOM 753 C C . LYS A 1 100 ? 9.104 7.606 -18.510 1.00 94.31 100 LYS A C 1
ATOM 755 O O . LYS A 1 100 ? 9.387 8.544 -17.760 1.00 94.31 100 LYS A O 1
ATOM 760 N N . ASP A 1 101 ? 9.660 7.445 -19.704 1.00 90.94 101 ASP A N 1
ATOM 761 C CA . ASP A 1 101 ? 10.438 8.494 -20.364 1.00 90.94 101 ASP A CA 1
ATOM 762 C C . ASP A 1 101 ? 9.535 9.583 -20.978 1.00 90.94 101 ASP A C 1
ATOM 764 O O . ASP A 1 101 ? 8.308 9.559 -20.834 1.00 90.94 101 ASP A O 1
ATOM 768 N N . ILE A 1 102 ? 10.154 10.554 -21.655 1.00 87.38 102 ILE A N 1
ATOM 769 C CA . ILE A 1 102 ? 9.457 11.680 -22.295 1.00 87.38 102 ILE A CA 1
ATOM 770 C C . ILE A 1 102 ? 8.549 11.249 -23.455 1.00 87.38 102 ILE A C 1
ATOM 772 O O . ILE A 1 102 ? 7.583 11.943 -23.765 1.00 87.38 102 ILE A O 1
ATOM 776 N N . ASN A 1 103 ? 8.824 10.094 -24.060 1.00 85.31 103 ASN A N 1
ATOM 777 C CA . ASN A 1 103 ? 8.052 9.539 -25.168 1.00 85.31 103 ASN A CA 1
ATOM 778 C C . ASN A 1 103 ? 6.921 8.620 -24.677 1.00 85.31 103 ASN A C 1
ATOM 780 O O . ASN A 1 103 ? 6.101 8.167 -25.471 1.00 85.31 103 ASN A O 1
ATOM 784 N N . GLY A 1 104 ? 6.848 8.356 -23.368 1.00 87.50 104 GLY A N 1
ATOM 785 C CA . GLY A 1 104 ? 5.856 7.472 -22.766 1.00 87.50 104 GLY A CA 1
ATOM 786 C C . GLY A 1 104 ? 6.291 6.008 -22.671 1.00 87.50 104 GLY A C 1
ATOM 787 O O . GLY A 1 104 ? 5.492 5.186 -22.213 1.00 87.50 104 GLY A O 1
ATOM 788 N N . ASN A 1 105 ? 7.536 5.678 -23.028 1.00 85.31 105 ASN A N 1
ATOM 789 C CA . ASN A 1 105 ? 8.066 4.326 -22.875 1.00 85.31 105 ASN A CA 1
ATOM 790 C C . ASN A 1 105 ? 8.299 4.011 -21.398 1.00 85.31 105 ASN A C 1
ATOM 792 O O . ASN A 1 105 ? 8.753 4.857 -20.623 1.00 85.31 105 ASN A O 1
ATOM 796 N N . VAL A 1 106 ? 7.994 2.779 -20.995 1.00 90.81 106 VAL A N 1
ATOM 797 C CA . VAL A 1 106 ? 8.154 2.336 -19.606 1.00 90.81 106 VAL A CA 1
ATOM 798 C C . VAL A 1 106 ? 9.627 2.167 -19.250 1.00 90.81 106 VAL A C 1
ATOM 800 O O . VAL A 1 106 ? 10.401 1.583 -20.003 1.00 90.81 106 VAL A O 1
ATOM 803 N N . LEU A 1 107 ? 10.015 2.632 -18.063 1.00 91.00 107 LEU A N 1
ATOM 804 C CA . LEU A 1 107 ? 11.382 2.478 -17.572 1.00 91.00 107 LEU A CA 1
ATOM 805 C C . LEU A 1 107 ? 11.441 1.384 -16.510 1.00 91.00 107 LEU A C 1
ATOM 807 O O . LEU A 1 107 ? 11.140 1.614 -15.337 1.00 91.00 107 LEU A O 1
ATOM 811 N N . ALA A 1 108 ? 11.831 0.182 -16.926 1.00 91.38 108 ALA A N 1
ATOM 812 C CA . ALA A 1 108 ? 11.983 -0.978 -16.053 1.00 91.38 108 ALA A CA 1
ATOM 813 C C . ALA A 1 108 ? 13.313 -0.974 -15.272 1.00 91.38 108 ALA A C 1
ATOM 815 O O . ALA A 1 108 ? 14.298 -0.356 -15.683 1.00 91.38 108 ALA A O 1
ATOM 816 N N . ASN A 1 109 ? 13.341 -1.692 -14.142 1.00 90.25 109 ASN A N 1
ATOM 817 C CA . ASN A 1 109 ? 14.510 -1.895 -13.275 1.00 90.25 109 ASN A CA 1
ATOM 818 C C . ASN A 1 109 ? 15.194 -0.593 -12.793 1.00 90.25 109 ASN A C 1
ATOM 820 O O . ASN A 1 109 ? 16.372 -0.589 -12.439 1.00 90.25 109 ASN A O 1
ATOM 824 N N . GLN A 1 110 ? 14.457 0.516 -12.754 1.00 93.88 110 GLN A N 1
ATOM 825 C CA . GLN A 1 110 ? 14.938 1.805 -12.268 1.00 93.88 110 GLN A CA 1
ATOM 826 C C . GLN A 1 110 ? 14.703 1.934 -10.768 1.00 93.88 110 GLN A C 1
ATOM 828 O O . GLN A 1 110 ? 13.644 1.555 -10.266 1.00 93.88 110 GLN A O 1
ATOM 833 N N . VAL A 1 111 ? 15.678 2.495 -10.052 1.00 96.75 111 VAL A N 1
ATOM 834 C CA . VAL A 1 111 ? 15.559 2.747 -8.612 1.00 96.75 111 VAL A CA 1
ATOM 835 C C . VAL A 1 111 ? 14.784 4.039 -8.372 1.00 96.75 111 VAL A C 1
ATOM 837 O O . VAL A 1 111 ? 15.181 5.104 -8.838 1.00 96.75 111 VAL A O 1
ATOM 840 N N . VAL A 1 112 ? 13.707 3.952 -7.598 1.00 98.31 112 VAL A N 1
ATOM 841 C CA . VAL A 1 112 ? 12.867 5.084 -7.198 1.00 98.31 112 VAL A CA 1
ATOM 842 C C . VAL A 1 112 ? 12.826 5.167 -5.675 1.00 98.31 112 VAL A C 1
ATOM 844 O O . VAL A 1 112 ? 12.628 4.162 -4.989 1.00 98.31 112 VAL A O 1
ATOM 847 N N . VAL A 1 113 ? 12.996 6.372 -5.134 1.00 98.56 113 VAL A N 1
ATOM 848 C CA . VAL A 1 113 ? 12.879 6.645 -3.698 1.00 98.56 113 VAL A CA 1
ATOM 849 C C . VAL A 1 113 ? 11.446 7.066 -3.399 1.00 98.56 113 VAL A C 1
ATOM 851 O O . VAL A 1 113 ? 11.041 8.174 -3.745 1.00 98.56 113 VAL A O 1
ATOM 854 N N . LEU A 1 114 ? 10.676 6.198 -2.748 1.00 98.62 114 LEU A N 1
ATOM 855 C CA . LEU A 1 114 ? 9.295 6.464 -2.354 1.00 98.62 114 LEU A CA 1
ATOM 856 C C . LEU A 1 114 ? 9.231 6.911 -0.890 1.00 98.62 114 LEU A C 1
ATOM 858 O O . LEU A 1 114 ? 9.742 6.235 0.004 1.00 98.62 114 LEU A O 1
ATOM 862 N N . LYS A 1 115 ? 8.546 8.025 -0.637 1.00 98.12 115 LYS A N 1
ATOM 863 C CA . LYS A 1 115 ? 8.353 8.623 0.685 1.00 98.12 115 LYS A CA 1
ATOM 864 C C . LYS A 1 115 ? 6.877 8.748 1.032 1.00 98.12 115 LYS A C 1
ATOM 866 O O . LYS A 1 115 ? 6.048 9.050 0.175 1.00 98.12 115 LYS A O 1
ATOM 871 N N . LEU A 1 116 ? 6.559 8.557 2.310 1.00 97.81 116 LEU A N 1
ATOM 872 C CA . LEU A 1 116 ? 5.239 8.825 2.874 1.00 97.81 116 LEU A CA 1
ATOM 873 C C . LEU A 1 116 ? 5.376 9.270 4.336 1.00 97.81 116 LEU A C 1
ATOM 875 O O . LEU A 1 116 ? 5.721 8.478 5.219 1.00 97.81 116 LEU A O 1
ATOM 879 N N . GLY A 1 117 ? 5.103 10.552 4.592 1.00 92.62 117 GLY A N 1
ATOM 880 C CA . GLY A 1 117 ? 5.450 11.188 5.867 1.00 92.62 117 GLY A CA 1
ATOM 881 C C . GLY A 1 117 ? 6.958 11.097 6.126 1.00 92.62 117 GLY A C 1
ATOM 882 O O . GLY A 1 117 ? 7.752 11.360 5.228 1.00 92.62 117 GLY A O 1
ATOM 883 N N . ASP A 1 118 ? 7.340 10.648 7.321 1.00 91.75 118 ASP A N 1
ATOM 884 C CA . ASP A 1 118 ? 8.750 10.505 7.725 1.00 91.75 118 ASP A CA 1
ATOM 885 C C . ASP A 1 118 ? 9.406 9.202 7.221 1.00 91.75 118 ASP A C 1
ATOM 887 O O . ASP A 1 118 ? 10.567 8.927 7.518 1.00 91.75 118 ASP A O 1
ATOM 891 N N . LYS A 1 119 ? 8.665 8.346 6.505 1.00 95.19 119 LYS A N 1
ATOM 892 C CA . LYS A 1 119 ? 9.162 7.049 6.023 1.00 95.19 119 LYS A CA 1
ATOM 893 C C . LYS A 1 119 ? 9.645 7.160 4.585 1.00 95.19 119 LYS A C 1
ATOM 895 O O . LYS A 1 119 ? 8.972 7.773 3.761 1.00 95.19 119 LYS A O 1
ATOM 900 N N . SER A 1 120 ? 10.758 6.498 4.281 1.00 97.19 120 SER A N 1
ATOM 901 C CA . SER A 1 120 ? 11.349 6.418 2.943 1.00 97.19 120 SER A CA 1
ATOM 902 C C . SER A 1 120 ? 11.762 4.981 2.642 1.00 97.19 120 SER A C 1
ATOM 904 O O . SER A 1 120 ? 12.262 4.295 3.532 1.00 97.19 120 SER A O 1
ATOM 906 N N . VAL A 1 121 ? 11.565 4.534 1.404 1.00 98.31 121 VAL A N 1
ATOM 907 C CA . VAL A 1 121 ? 11.989 3.217 0.908 1.00 98.31 121 VAL A CA 1
ATOM 908 C C . VAL A 1 121 ? 12.514 3.335 -0.520 1.00 98.31 121 VAL A C 1
ATOM 910 O O . VAL A 1 121 ? 12.012 4.141 -1.301 1.00 98.31 121 VAL A O 1
ATOM 913 N N . ASN A 1 122 ? 13.505 2.515 -0.866 1.00 98.19 122 ASN A N 1
ATOM 914 C CA . ASN A 1 122 ? 13.995 2.395 -2.236 1.00 98.19 122 ASN A CA 1
ATOM 915 C C . ASN A 1 122 ? 13.308 1.205 -2.901 1.00 98.19 122 ASN A C 1
ATOM 917 O O . ASN A 1 122 ? 13.311 0.101 -2.356 1.00 98.19 122 ASN A O 1
ATOM 921 N N . LEU A 1 123 ? 12.727 1.434 -4.071 1.00 98.25 123 LEU A N 1
ATOM 922 C CA . LEU A 1 123 ? 12.026 0.428 -4.861 1.00 98.25 123 LEU A CA 1
ATOM 923 C C . LEU A 1 123 ? 12.654 0.343 -6.243 1.00 98.25 123 LEU A C 1
ATOM 925 O O . LEU A 1 123 ? 13.286 1.291 -6.700 1.00 98.25 123 LEU A O 1
ATOM 929 N N . LYS A 1 124 ? 12.445 -0.786 -6.915 1.00 96.19 124 LYS A N 1
ATOM 930 C CA . LYS A 1 124 ? 12.759 -0.938 -8.333 1.00 96.19 124 LYS A CA 1
ATOM 931 C C . LYS A 1 124 ? 11.473 -1.041 -9.133 1.00 96.19 124 LYS A C 1
ATOM 933 O O . LYS A 1 124 ? 10.551 -1.741 -8.713 1.00 96.19 124 LYS A O 1
ATOM 938 N N . THR A 1 125 ? 11.416 -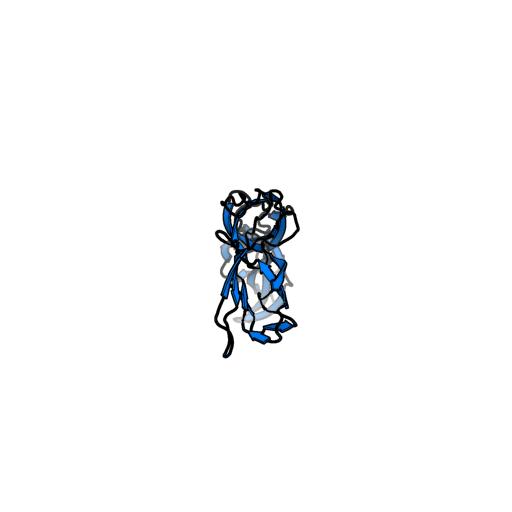0.366 -10.275 1.00 96.81 125 THR A N 1
ATOM 939 C CA . THR A 1 125 ? 10.335 -0.573 -11.239 1.00 96.81 125 THR A CA 1
ATOM 940 C C . THR A 1 125 ? 10.417 -1.986 -11.820 1.00 96.81 125 THR A C 1
ATOM 942 O O . THR A 1 125 ? 11.501 -2.511 -12.081 1.00 96.81 125 THR A O 1
ATOM 945 N N . ASN A 1 126 ? 9.269 -2.628 -12.014 1.00 94.56 126 ASN A N 1
ATOM 946 C CA . ASN A 1 126 ? 9.185 -3.927 -12.678 1.00 94.56 126 ASN A CA 1
ATOM 947 C C . ASN A 1 126 ? 9.293 -3.783 -14.212 1.00 94.56 126 ASN A C 1
ATOM 949 O O . ASN A 1 126 ? 9.498 -2.687 -14.729 1.00 94.56 126 ASN A O 1
ATOM 953 N N . SER A 1 127 ? 9.110 -4.881 -14.952 1.00 89.19 127 SER A N 1
ATOM 954 C CA . SER A 1 127 ? 9.136 -4.899 -16.426 1.00 89.19 127 SER A CA 1
ATOM 955 C C . SER A 1 127 ? 8.097 -3.993 -17.100 1.00 89.19 127 SER A C 1
ATOM 957 O O . SER A 1 127 ? 8.242 -3.674 -18.272 1.00 89.19 127 SER A O 1
ATOM 959 N N . LYS A 1 128 ? 7.068 -3.550 -16.369 1.00 92.50 128 LYS A N 1
ATOM 960 C CA . LYS A 1 128 ? 6.043 -2.607 -16.838 1.00 92.50 128 LYS A CA 1
ATOM 961 C C . LYS A 1 128 ? 6.311 -1.165 -16.388 1.00 92.50 128 LYS A C 1
ATOM 963 O O . LYS A 1 128 ? 5.425 -0.330 -16.495 1.00 92.50 128 LYS A O 1
ATOM 968 N N . GLY A 1 129 ? 7.482 -0.871 -15.817 1.00 94.94 129 GLY A N 1
ATOM 969 C CA . GLY A 1 129 ? 7.791 0.452 -15.262 1.00 94.94 129 GLY A CA 1
ATOM 970 C C . GLY A 1 129 ? 7.045 0.776 -13.961 1.00 94.94 129 GLY A C 1
ATOM 971 O O . GLY A 1 129 ? 7.051 1.924 -13.523 1.00 94.94 129 GLY A O 1
ATOM 972 N N . VAL A 1 130 ? 6.404 -0.214 -13.327 1.00 97.75 130 VAL A N 1
ATOM 973 C CA . VAL A 1 130 ? 5.535 -0.024 -12.155 1.00 97.75 130 VAL A CA 1
ATOM 974 C C . VAL A 1 130 ? 6.252 -0.398 -10.860 1.00 97.75 130 VAL A C 1
ATOM 976 O O . VAL A 1 130 ? 6.997 -1.376 -10.806 1.00 97.75 130 VAL A O 1
ATOM 979 N N . PHE A 1 131 ? 5.980 0.346 -9.790 1.00 98.44 131 PHE A N 1
ATOM 980 C CA . PHE A 1 131 ? 6.373 0.031 -8.416 1.00 98.44 131 PHE A CA 1
ATOM 981 C C . PHE A 1 131 ? 5.193 0.232 -7.460 1.00 98.44 131 PHE A C 1
ATOM 983 O O . PHE A 1 131 ? 4.309 1.051 -7.702 1.00 98.44 131 PHE A O 1
ATOM 990 N N . ASN A 1 132 ? 5.169 -0.506 -6.352 1.00 97.88 132 ASN A N 1
ATOM 991 C CA . ASN A 1 132 ? 4.173 -0.323 -5.300 1.00 97.88 132 ASN A CA 1
ATOM 992 C C . ASN A 1 132 ? 4.763 -0.615 -3.919 1.00 97.88 132 ASN A C 1
ATOM 994 O O . ASN A 1 132 ? 5.721 -1.380 -3.795 1.00 97.88 132 ASN A O 1
ATOM 998 N N . TYR A 1 133 ? 4.199 0.008 -2.884 1.00 98.56 133 TYR A N 1
ATOM 999 C CA . TYR A 1 133 ? 4.562 -0.282 -1.499 1.00 98.56 133 TYR A CA 1
ATOM 1000 C C . TYR A 1 133 ? 3.454 0.099 -0.516 1.00 98.56 133 TYR A C 1
ATOM 1002 O O . TYR A 1 133 ? 2.825 1.152 -0.644 1.00 98.56 133 TYR A O 1
ATOM 1010 N N . THR A 1 134 ? 3.262 -0.727 0.516 1.00 98.38 134 THR A N 1
ATOM 1011 C CA . THR A 1 134 ? 2.287 -0.481 1.586 1.00 98.38 134 THR A CA 1
ATOM 1012 C C . THR A 1 134 ? 2.967 -0.019 2.874 1.00 98.38 134 THR A C 1
ATOM 1014 O O . THR A 1 134 ? 3.620 -0.788 3.580 1.00 98.38 134 THR A O 1
ATOM 1017 N N . PHE A 1 135 ? 2.730 1.233 3.255 1.00 97.62 135 PHE A N 1
ATOM 1018 C CA . PHE A 1 135 ? 3.146 1.784 4.540 1.00 97.62 135 PHE A CA 1
ATOM 1019 C C . PHE A 1 135 ? 2.108 1.490 5.621 1.00 97.62 135 PHE A C 1
ATOM 1021 O O . PHE A 1 135 ? 0.927 1.769 5.450 1.00 97.62 135 PHE A O 1
ATOM 1028 N N . THR A 1 136 ? 2.550 1.007 6.785 1.00 94.94 136 THR A N 1
ATOM 1029 C CA . THR A 1 136 ? 1.708 0.953 7.994 1.00 94.94 136 THR A CA 1
ATOM 1030 C C . THR A 1 136 ? 1.986 2.168 8.875 1.00 94.94 136 THR A C 1
ATOM 1032 O O . THR A 1 136 ? 3.132 2.398 9.272 1.00 94.94 136 THR A O 1
ATOM 1035 N N . LEU A 1 137 ? 0.957 2.950 9.198 1.00 94.75 137 LEU A N 1
ATOM 1036 C CA . LEU A 1 137 ? 1.064 4.193 9.961 1.00 94.75 137 LEU A CA 1
ATOM 1037 C C . LEU A 1 137 ? 0.677 4.016 11.431 1.00 94.75 137 LEU A C 1
ATOM 1039 O O . LEU A 1 137 ? -0.215 3.243 11.780 1.00 94.75 137 LEU A O 1
ATOM 1043 N N . SER A 1 138 ? 1.358 4.760 12.302 1.00 92.12 138 SER A N 1
ATOM 1044 C CA . SER A 1 138 ? 1.106 4.793 13.751 1.00 92.12 138 SER A CA 1
ATOM 1045 C C . SER A 1 138 ? 0.482 6.106 14.227 1.00 92.12 138 SER A C 1
ATOM 1047 O O . SER A 1 138 ? 0.005 6.182 15.358 1.00 92.12 138 SER A O 1
ATOM 1049 N N . LYS A 1 139 ? 0.466 7.138 13.374 1.00 94.50 139 LYS A N 1
ATOM 1050 C CA . LYS A 1 139 ? -0.054 8.474 13.677 1.00 94.50 139 LYS A CA 1
ATOM 1051 C C . LYS A 1 139 ? -1.196 8.827 12.724 1.00 94.50 139 LYS A C 1
ATOM 1053 O O . LYS A 1 139 ? -1.261 8.340 11.600 1.00 94.50 139 LYS A O 1
ATOM 1058 N N . ALA A 1 140 ? -2.122 9.633 13.230 1.00 95.94 140 ALA A N 1
ATOM 1059 C CA . ALA A 1 140 ? -3.221 10.185 12.454 1.00 95.94 140 ALA A CA 1
ATOM 1060 C C . ALA A 1 140 ? -2.750 11.473 11.776 1.00 95.94 140 ALA A C 1
ATOM 1062 O O . ALA A 1 140 ? -1.928 12.192 12.344 1.00 95.94 140 ALA A O 1
ATOM 1063 N N . GLY A 1 141 ? -3.295 11.774 10.605 1.00 96.69 141 GLY A N 1
ATOM 1064 C CA . GLY A 1 141 ? -2.893 12.933 9.819 1.00 96.69 141 GLY A CA 1
ATOM 1065 C C . GLY A 1 141 ? -3.278 12.801 8.354 1.00 96.69 141 GLY A C 1
ATOM 1066 O O . GLY A 1 141 ? -3.886 11.809 7.950 1.00 96.69 141 GLY A O 1
ATOM 1067 N N . ASN A 1 142 ? -2.911 13.811 7.574 1.00 97.00 142 ASN A N 1
ATOM 1068 C CA . ASN A 1 142 ? -3.029 13.795 6.122 1.00 97.00 142 ASN A CA 1
ATOM 1069 C C . ASN A 1 142 ? -1.681 13.399 5.526 1.00 97.00 142 ASN A C 1
ATOM 1071 O O . ASN A 1 142 ? -0.653 13.976 5.876 1.00 97.00 142 ASN A O 1
ATOM 1075 N N . TYR A 1 143 ? -1.700 12.418 4.637 1.00 97.62 143 TYR A N 1
ATOM 1076 C CA . TYR A 1 143 ? -0.521 11.849 4.007 1.00 97.62 143 TYR A CA 1
ATOM 1077 C C . TYR A 1 143 ? -0.666 11.908 2.496 1.00 97.62 143 TYR A C 1
ATOM 1079 O O . TYR A 1 143 ? -1.759 11.757 1.965 1.00 97.62 143 TYR A O 1
ATOM 1087 N N . TYR A 1 144 ? 0.450 12.066 1.806 1.00 97.38 144 TYR A N 1
ATOM 1088 C CA . TYR A 1 144 ? 0.562 11.813 0.379 1.00 97.38 144 TYR A CA 1
ATOM 1089 C C . TYR A 1 144 ? 1.885 11.088 0.148 1.00 97.38 144 TYR A C 1
ATOM 1091 O O . TYR A 1 144 ? 2.875 11.354 0.834 1.00 97.38 144 TYR A O 1
ATOM 1099 N N . GLY A 1 145 ? 1.896 10.152 -0.792 1.00 98.06 145 GLY A N 1
ATOM 1100 C CA . GLY A 1 145 ? 3.130 9.572 -1.306 1.00 98.06 145 GLY A CA 1
ATOM 1101 C C . GLY A 1 145 ? 3.829 10.549 -2.249 1.00 98.06 145 GLY A C 1
ATOM 1102 O O . GLY A 1 145 ? 3.160 11.154 -3.095 1.00 98.06 145 GLY A O 1
ATOM 1103 N N . SER A 1 146 ? 5.147 10.683 -2.118 1.00 98.25 146 SER A N 1
ATOM 1104 C CA . SER A 1 146 ? 6.017 11.315 -3.113 1.00 98.25 146 SER A CA 1
ATOM 1105 C C . SER A 1 146 ? 7.104 10.342 -3.542 1.00 98.25 146 SER A C 1
ATOM 1107 O O . SER A 1 146 ? 7.614 9.578 -2.728 1.00 98.25 146 SER A O 1
ATOM 1109 N N . ALA A 1 147 ? 7.450 10.347 -4.820 1.00 98.50 147 ALA A N 1
ATOM 1110 C CA . ALA A 1 147 ? 8.462 9.457 -5.364 1.00 98.50 147 ALA A CA 1
ATOM 1111 C C . ALA A 1 147 ? 9.468 10.265 -6.169 1.00 98.50 147 ALA A C 1
ATOM 1113 O O . ALA A 1 147 ? 9.067 11.124 -6.948 1.00 98.50 147 ALA A O 1
ATOM 1114 N N . LEU A 1 148 ? 10.751 9.988 -5.964 1.00 98.19 148 LEU A N 1
ATOM 1115 C CA . LEU A 1 148 ? 11.859 10.633 -6.652 1.00 98.19 148 LEU A CA 1
ATOM 1116 C C . LEU A 1 148 ? 12.618 9.594 -7.469 1.00 98.19 148 LEU A C 1
ATOM 1118 O O . LEU A 1 148 ? 13.111 8.604 -6.924 1.00 98.19 148 LEU A O 1
ATOM 1122 N N . TYR A 1 149 ? 12.741 9.857 -8.761 1.00 97.69 149 TYR A N 1
ATOM 1123 C CA . TYR A 1 149 ? 13.706 9.209 -9.629 1.00 97.69 149 TYR A CA 1
ATOM 1124 C C . TYR A 1 149 ? 14.840 10.198 -9.885 1.00 97.69 149 TYR A C 1
ATOM 1126 O O . TYR A 1 149 ? 14.605 11.299 -10.378 1.00 97.69 149 TYR A O 1
ATOM 1134 N N . ASN A 1 150 ? 16.071 9.822 -9.541 1.00 95.19 150 ASN A N 1
ATOM 1135 C CA . ASN A 1 150 ? 17.234 10.709 -9.672 1.00 95.19 150 ASN A CA 1
ATOM 1136 C C . ASN A 1 150 ? 17.754 10.826 -11.113 1.00 95.19 150 ASN A C 1
ATOM 1138 O O . ASN A 1 150 ? 18.721 11.545 -11.347 1.00 95.19 150 ASN A O 1
ATOM 1142 N N . GLY A 1 151 ? 17.117 10.146 -12.067 1.00 92.31 151 GLY A N 1
ATOM 1143 C CA . GLY A 1 151 ? 17.654 9.989 -13.407 1.00 92.31 151 GLY A CA 1
ATOM 1144 C C . GLY A 1 151 ? 18.650 8.836 -13.492 1.00 92.31 151 GLY A C 1
ATOM 1145 O O . GLY A 1 151 ? 18.987 8.181 -12.502 1.00 92.31 151 GLY A O 1
ATOM 1146 N N . LEU A 1 152 ? 19.126 8.611 -14.707 1.00 88.94 152 LEU A N 1
ATOM 1147 C CA . LEU A 1 152 ? 20.207 7.693 -15.029 1.00 88.94 152 LEU A CA 1
ATOM 1148 C C . LEU A 1 152 ? 21.141 8.449 -15.958 1.00 88.94 152 LEU A C 1
ATOM 1150 O O . LEU A 1 152 ? 20.676 9.023 -16.934 1.00 88.94 152 LEU A O 1
ATOM 1154 N N . ASN A 1 153 ? 22.433 8.470 -15.659 1.00 86.50 153 ASN A N 1
ATOM 1155 C CA . ASN A 1 153 ? 23.420 9.094 -16.526 1.00 86.50 153 ASN A CA 1
ATOM 1156 C C . ASN A 1 153 ? 24.530 8.086 -16.787 1.00 86.50 153 ASN A C 1
ATOM 1158 O O . ASN A 1 153 ? 25.345 7.807 -15.910 1.00 86.50 153 ASN A O 1
ATOM 1162 N N . THR A 1 154 ? 24.508 7.504 -17.974 1.00 78.94 154 THR A N 1
ATOM 1163 C CA . THR A 1 154 ? 25.533 6.582 -18.461 1.00 78.94 154 THR A CA 1
ATOM 1164 C C . THR A 1 154 ? 26.086 7.131 -19.767 1.00 78.94 154 THR A C 1
ATOM 1166 O O . THR A 1 154 ? 25.481 8.018 -20.364 1.00 78.94 154 THR A O 1
ATOM 1169 N N . SER A 1 155 ? 27.190 6.569 -20.254 1.00 70.31 155 SER A N 1
ATOM 1170 C CA . SER A 1 155 ? 27.740 6.921 -21.569 1.00 70.31 155 SER A CA 1
ATOM 1171 C C . SER A 1 155 ? 26.772 6.661 -22.733 1.00 70.31 155 SER A C 1
ATOM 1173 O O . SER A 1 155 ? 27.006 7.156 -23.828 1.00 70.31 155 SER A O 1
ATOM 1175 N N . TYR A 1 156 ? 25.699 5.891 -22.506 1.00 67.56 156 TYR A N 1
ATOM 1176 C CA . TYR A 1 156 ? 24.801 5.400 -23.554 1.00 67.56 156 TYR A CA 1
ATOM 1177 C C . TYR A 1 156 ? 23.383 5.914 -23.418 1.00 67.56 156 TYR A C 1
ATOM 1179 O O . TYR A 1 156 ? 22.730 6.166 -24.412 1.00 67.56 156 TYR A O 1
ATOM 1187 N N . VAL A 1 157 ? 22.876 6.037 -22.198 1.00 75.06 157 VAL A N 1
ATOM 1188 C CA . VAL A 1 157 ? 21.517 6.500 -21.939 1.00 75.06 157 VAL A CA 1
ATOM 1189 C C . VAL A 1 157 ? 21.545 7.522 -20.829 1.00 75.06 157 VAL A C 1
ATOM 1191 O O . VAL A 1 157 ? 22.131 7.300 -19.760 1.00 75.06 157 VAL A O 1
ATOM 1194 N N . LYS A 1 158 ? 20.825 8.609 -21.083 1.00 84.38 158 LYS A N 1
ATOM 1195 C CA . LYS A 1 158 ? 20.563 9.643 -20.107 1.00 84.38 158 LYS A CA 1
ATOM 1196 C C . LYS A 1 158 ? 19.068 9.834 -19.930 1.00 84.38 158 LYS A C 1
ATOM 1198 O O . LYS A 1 158 ? 18.364 10.259 -20.845 1.00 84.38 158 LYS A O 1
ATOM 1203 N N . TYR A 1 159 ? 18.603 9.540 -18.727 1.00 89.44 159 TYR A N 1
ATOM 1204 C CA . TYR A 1 159 ? 17.265 9.848 -18.261 1.00 89.44 159 TYR A CA 1
ATOM 1205 C C . TYR A 1 159 ? 17.329 10.995 -17.265 1.00 89.44 159 TYR A C 1
ATOM 1207 O O . TYR A 1 159 ? 18.120 10.963 -16.321 1.00 89.44 159 TYR A O 1
ATOM 1215 N N . GLY A 1 160 ? 16.474 11.997 -17.454 1.00 90.62 160 GLY A N 1
ATOM 1216 C CA . GLY A 1 160 ? 16.348 13.085 -16.487 1.00 90.62 160 GLY A CA 1
ATOM 1217 C C . GLY A 1 160 ? 15.699 12.628 -15.185 1.00 90.62 160 GLY A C 1
ATOM 1218 O O . GLY A 1 160 ? 14.996 11.613 -15.142 1.00 90.62 160 GLY A O 1
ATOM 1219 N N . SER A 1 161 ? 15.924 13.391 -14.118 1.00 94.81 161 SER A N 1
ATOM 1220 C CA . SER A 1 161 ? 15.240 13.177 -12.848 1.00 94.81 161 SER A CA 1
ATOM 1221 C C . SER A 1 161 ? 13.771 13.585 -12.940 1.00 94.81 161 SER A C 1
ATOM 1223 O O . SER A 1 161 ? 13.381 14.435 -13.740 1.00 94.81 161 SER A O 1
ATOM 1225 N N . SER A 1 162 ? 12.937 12.975 -12.107 1.00 96.62 162 SER A N 1
ATOM 1226 C CA . SER A 1 162 ? 11.534 13.354 -11.993 1.00 96.62 162 SER A CA 1
ATOM 1227 C C . SER A 1 162 ? 10.997 13.090 -10.598 1.00 96.62 162 SER A C 1
ATOM 1229 O O . SER A 1 162 ? 11.499 12.251 -9.845 1.00 96.62 162 SER A O 1
ATOM 1231 N N . ILE A 1 163 ? 9.961 13.847 -10.243 1.00 97.38 163 ILE A N 1
ATOM 1232 C CA . ILE A 1 163 ? 9.261 13.711 -8.975 1.00 97.38 163 ILE A CA 1
ATOM 1233 C C . ILE A 1 163 ? 7.766 13.544 -9.229 1.00 97.38 163 ILE A C 1
ATOM 1235 O O . ILE A 1 163 ? 7.158 14.291 -9.991 1.00 97.38 163 ILE A O 1
ATOM 1239 N N . GLY A 1 164 ? 7.179 12.543 -8.584 1.00 97.19 164 GLY A N 1
ATOM 1240 C CA . GLY A 1 164 ? 5.746 12.281 -8.601 1.00 97.19 164 GLY A CA 1
ATOM 1241 C C . GLY A 1 164 ? 5.124 12.555 -7.239 1.00 97.19 164 GLY A C 1
ATOM 1242 O O . GLY A 1 164 ? 5.766 12.379 -6.199 1.00 97.19 164 GLY A O 1
ATOM 1243 N N . LYS A 1 165 ? 3.847 12.944 -7.235 1.00 98.06 165 LYS A N 1
ATOM 1244 C CA . LYS A 1 165 ? 3.036 13.109 -6.024 1.00 98.06 165 LYS A CA 1
ATOM 1245 C C . LYS A 1 165 ? 1.680 12.439 -6.222 1.00 98.06 165 LYS A C 1
ATOM 1247 O O . LYS A 1 165 ? 1.058 12.605 -7.263 1.00 98.06 165 LYS A O 1
ATOM 1252 N N . SER A 1 166 ? 1.239 11.680 -5.227 1.00 98.31 166 SER A N 1
ATOM 1253 C CA . SER A 1 166 ? -0.079 11.027 -5.227 1.00 98.31 166 SER A CA 1
ATOM 1254 C C . SER A 1 166 ? -1.167 11.916 -4.615 1.00 98.31 166 SER A C 1
ATOM 1256 O O . SER A 1 166 ? -0.890 12.978 -4.049 1.00 98.31 166 SER A O 1
ATOM 1258 N N . ASN A 1 167 ? -2.416 11.451 -4.683 1.00 98.19 167 ASN A N 1
ATOM 1259 C CA . ASN A 1 167 ? -3.539 12.029 -3.953 1.00 98.19 167 ASN A CA 1
ATOM 1260 C C . ASN A 1 167 ? -3.318 12.014 -2.428 1.00 98.19 167 ASN A C 1
ATOM 1262 O O . ASN A 1 167 ? -2.665 11.131 -1.870 1.00 98.19 167 ASN A O 1
ATOM 1266 N N . SER A 1 168 ? -3.916 12.996 -1.750 1.00 96.88 168 SER A N 1
ATOM 1267 C CA . SER A 1 168 ? -3.909 13.079 -0.288 1.00 96.88 168 SER A CA 1
ATOM 1268 C C . SER A 1 168 ? -4.869 12.059 0.329 1.00 96.88 168 SER A C 1
ATOM 1270 O O . SER A 1 168 ? -5.975 11.843 -0.167 1.00 96.88 168 SER A O 1
ATOM 1272 N N . ILE A 1 169 ? -4.456 11.455 1.439 1.00 97.19 169 ILE A N 1
ATOM 1273 C CA . ILE A 1 169 ? -5.205 10.472 2.215 1.00 97.19 169 ILE A CA 1
ATOM 1274 C C . ILE A 1 169 ? -5.183 10.862 3.687 1.00 97.19 169 ILE A C 1
ATOM 1276 O O . ILE A 1 169 ? -4.125 11.020 4.296 1.00 97.19 169 ILE A O 1
ATOM 1280 N N . THR A 1 170 ? -6.360 10.917 4.301 1.00 96.88 170 THR A N 1
ATOM 1281 C CA . THR A 1 170 ? -6.498 11.134 5.743 1.00 96.88 170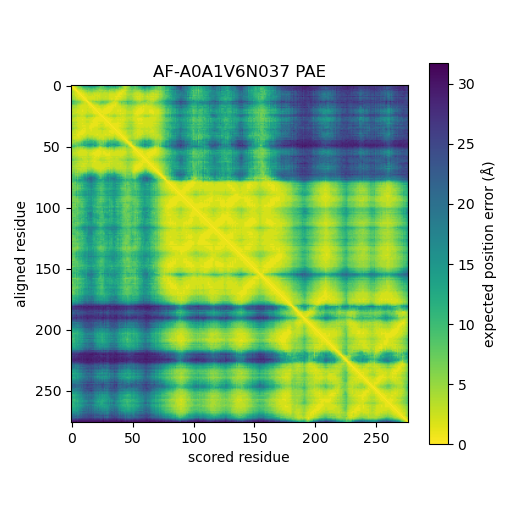 THR A CA 1
ATOM 1282 C C . THR A 1 170 ? -6.525 9.812 6.503 1.00 96.88 170 THR A C 1
ATOM 1284 O O . THR A 1 170 ? -7.359 8.943 6.236 1.00 96.88 170 THR A O 1
ATOM 1287 N N . VAL A 1 171 ? -5.669 9.691 7.515 1.00 96.56 171 VAL A N 1
ATOM 1288 C CA . VAL A 1 171 ? -5.705 8.641 8.538 1.00 96.56 171 VAL A CA 1
ATOM 1289 C C . VAL A 1 171 ? -6.284 9.219 9.820 1.00 96.56 171 VAL A C 1
ATOM 1291 O O . VAL A 1 171 ? -5.723 10.131 10.425 1.00 96.56 171 VAL A O 1
ATOM 1294 N N . ASN A 1 172 ? -7.406 8.664 10.260 1.00 96.12 172 ASN A N 1
ATOM 1295 C CA . ASN A 1 172 ? -8.125 9.107 11.443 1.00 96.12 172 ASN A CA 1
ATOM 1296 C C . ASN A 1 172 ? -7.619 8.425 12.717 1.00 96.12 172 ASN A C 1
ATOM 1298 O O . ASN A 1 172 ? -7.308 7.231 12.741 1.00 96.12 172 ASN A O 1
ATOM 1302 N N . LYS A 1 173 ? -7.646 9.165 13.832 1.00 96.19 173 LYS A N 1
ATOM 1303 C CA . LYS A 1 173 ? -7.443 8.585 15.169 1.00 96.19 173 LYS A CA 1
ATOM 1304 C C . LYS A 1 173 ? -8.446 7.453 15.418 1.00 96.19 173 LYS A C 1
ATOM 1306 O O . LYS A 1 173 ? -9.547 7.440 14.865 1.00 96.19 173 LYS A O 1
ATOM 1311 N N . ALA A 1 174 ? -8.088 6.520 16.297 1.00 95.50 174 ALA A N 1
ATOM 1312 C CA . ALA A 1 174 ? -8.998 5.457 16.700 1.00 95.50 174 ALA A CA 1
ATOM 1313 C C . ALA A 1 174 ? -10.300 6.038 17.275 1.00 95.50 174 ALA A C 1
ATOM 1315 O O . ALA A 1 174 ? -10.280 6.900 18.157 1.00 95.50 174 ALA A O 1
ATOM 1316 N N . LYS A 1 175 ? -11.445 5.529 16.813 1.00 95.62 175 LYS A N 1
ATOM 1317 C CA . LYS A 1 175 ? -12.768 5.972 17.265 1.00 95.62 175 LYS A CA 1
ATOM 1318 C C . LYS A 1 175 ? -13.573 4.761 17.703 1.00 95.62 175 LYS A C 1
ATOM 1320 O O . LYS A 1 175 ? -14.105 4.013 16.889 1.00 95.62 175 LYS A O 1
ATOM 1325 N N . LEU A 1 176 ? -13.649 4.558 19.016 1.00 95.44 176 LEU A N 1
ATOM 1326 C CA . LEU A 1 176 ? -14.294 3.389 19.613 1.00 95.44 176 LEU A CA 1
ATOM 1327 C C . LEU A 1 176 ? -15.734 3.700 20.036 1.00 95.44 176 LEU A C 1
ATOM 1329 O O . LEU A 1 176 ? -15.969 4.418 21.016 1.00 95.44 176 LEU A O 1
ATOM 1333 N N . ILE A 1 177 ? -16.693 3.113 19.319 1.00 94.56 177 ILE A N 1
ATOM 1334 C CA . ILE A 1 177 ? -18.134 3.262 19.559 1.00 94.56 177 ILE A CA 1
ATOM 1335 C C . ILE A 1 177 ? -18.665 2.021 20.276 1.00 94.56 177 ILE A C 1
ATOM 1337 O O . ILE A 1 177 ? -18.312 0.895 19.926 1.00 94.56 177 ILE A O 1
ATOM 1341 N N . VAL A 1 178 ? -19.538 2.228 21.267 1.00 93.69 178 VAL A N 1
ATOM 1342 C CA . VAL A 1 178 ? -20.185 1.150 22.027 1.00 93.69 178 VAL A CA 1
ATOM 1343 C C . VAL A 1 178 ? -21.675 1.123 21.754 1.00 93.69 178 VAL A C 1
ATOM 1345 O O . VAL A 1 178 ? -22.343 2.140 21.907 1.00 93.69 178 VAL A O 1
ATOM 1348 N N . TYR A 1 179 ? -22.205 -0.059 21.460 1.00 91.81 179 TYR A N 1
ATOM 1349 C 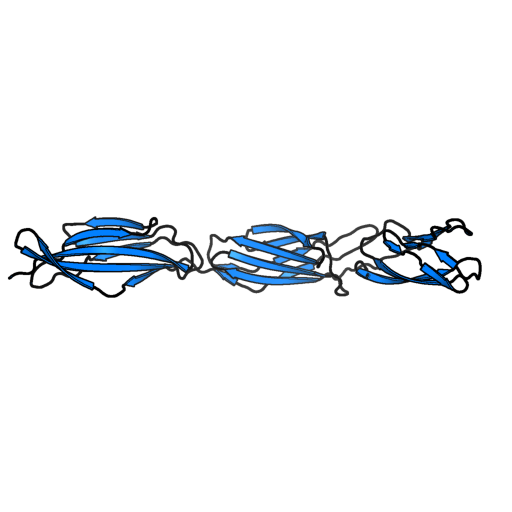CA . TYR A 1 179 ? -23.638 -0.294 21.307 1.00 91.81 179 TYR A CA 1
ATOM 1350 C C . TYR A 1 179 ? -24.060 -1.611 21.973 1.00 91.81 179 TYR A C 1
ATOM 1352 O O . TYR A 1 179 ? -23.228 -2.428 22.375 1.00 91.81 179 TYR A O 1
ATOM 1360 N N . THR A 1 180 ? -25.368 -1.817 22.134 1.00 87.44 180 THR A N 1
ATOM 1361 C CA . THR A 1 180 ? -25.948 -3.033 22.730 1.00 87.44 180 THR A CA 1
ATOM 1362 C C . THR A 1 180 ? -27.021 -3.612 21.827 1.00 87.44 180 THR A C 1
ATOM 1364 O O . THR A 1 180 ? -27.799 -2.847 21.269 1.00 87.44 180 THR A O 1
ATOM 1367 N N . LYS A 1 181 ? -27.122 -4.942 21.744 1.00 73.00 181 LYS A N 1
ATOM 1368 C CA . LYS A 1 181 ? -28.293 -5.621 21.156 1.00 73.00 181 LYS A CA 1
ATOM 1369 C C . LYS A 1 181 ? -29.223 -6.140 22.261 1.00 73.00 181 LYS A C 1
ATOM 1371 O O . LYS A 1 181 ? -28.765 -6.341 23.387 1.00 73.00 181 LYS A O 1
ATOM 1376 N N . VAL A 1 182 ? -30.501 -6.292 21.902 1.00 61.44 182 VAL A N 1
ATOM 1377 C CA . VAL A 1 182 ? -31.678 -6.786 22.652 1.00 61.44 182 VAL A CA 1
ATOM 1378 C C . VAL A 1 182 ? -31.377 -7.470 23.995 1.00 61.44 182 VAL A C 1
ATOM 1380 O O . VAL A 1 182 ? -30.559 -8.385 24.092 1.00 61.44 182 VAL A O 1
ATOM 1383 N N . LYS A 1 183 ? -32.098 -7.056 25.045 1.00 67.25 183 LYS A N 1
ATOM 1384 C CA . LYS A 1 183 ? -32.102 -7.744 26.343 1.00 67.25 183 LYS A CA 1
ATOM 1385 C C . LYS A 1 183 ? -32.992 -8.983 26.237 1.00 67.25 183 LYS A C 1
ATOM 1387 O O . LYS A 1 183 ? -34.203 -8.840 26.119 1.00 67.25 183 LYS A O 1
ATOM 1392 N N . SER A 1 184 ? -32.417 -10.176 26.331 1.00 68.06 184 SER A N 1
ATOM 1393 C CA . SER A 1 184 ? -33.190 -11.414 26.470 1.00 68.06 184 SER A CA 1
ATOM 1394 C C . SER A 1 184 ? -33.277 -11.838 27.933 1.00 68.06 184 SER A C 1
ATOM 1396 O O . SER A 1 184 ? -32.369 -11.570 28.734 1.00 68.06 184 SER A O 1
ATOM 1398 N N . TYR A 1 185 ? -34.384 -12.489 28.292 1.00 79.50 185 TYR A N 1
ATOM 1399 C CA . TYR A 1 185 ? -34.586 -13.043 29.622 1.00 79.50 185 TYR A CA 1
ATOM 1400 C C . TYR A 1 185 ? -35.194 -14.438 29.573 1.00 79.50 185 TYR A C 1
ATOM 1402 O O . TYR A 1 185 ? -35.962 -14.758 28.676 1.00 79.50 185 TYR A O 1
ATOM 1410 N N . THR A 1 186 ? -34.860 -15.241 30.577 1.00 86.94 186 THR A N 1
ATOM 1411 C CA . THR A 1 186 ? -35.482 -16.544 30.831 1.00 86.94 186 THR A CA 1
ATOM 1412 C C . THR A 1 186 ? -35.770 -16.686 32.321 1.00 86.94 186 THR A C 1
ATOM 1414 O O . THR A 1 186 ? -35.135 -16.027 33.151 1.00 86.94 186 THR A O 1
ATOM 1417 N N . LEU A 1 187 ? -36.750 -17.512 32.677 1.00 87.50 187 LEU A N 1
ATOM 1418 C CA . LEU A 1 187 ? -37.041 -17.856 34.066 1.00 87.50 187 LEU A CA 1
ATOM 1419 C C . LEU A 1 187 ? -36.369 -19.182 34.406 1.00 87.50 187 LEU A C 1
ATOM 1421 O O . LEU A 1 187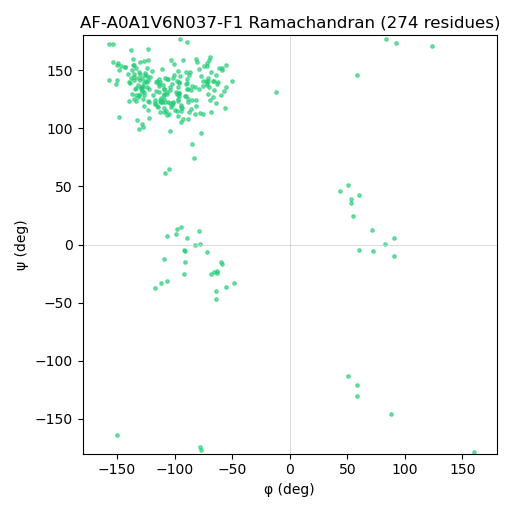 ? -36.429 -20.129 33.630 1.00 87.50 187 LEU A O 1
ATOM 1425 N N . VAL A 1 188 ? -35.729 -19.245 35.569 1.00 89.50 188 VAL A N 1
ATOM 1426 C CA . VAL A 1 188 ? -35.112 -20.470 36.086 1.00 89.50 188 VAL A CA 1
ATOM 1427 C C . VAL A 1 188 ? -35.521 -20.687 37.536 1.00 89.50 188 VAL A C 1
ATOM 1429 O O . VAL A 1 188 ? -35.636 -19.729 38.307 1.00 89.50 188 VAL A O 1
ATOM 1432 N N . LYS A 1 189 ? -35.735 -21.946 37.921 1.00 87.06 189 LYS A N 1
ATOM 1433 C CA . LYS A 1 189 ? -35.910 -22.350 39.320 1.00 87.06 189 LYS A CA 1
ATOM 1434 C C . LYS A 1 189 ? -34.567 -22.836 39.860 1.00 87.06 189 LYS A C 1
ATOM 1436 O O . LYS A 1 189 ? -33.906 -23.649 39.226 1.00 87.06 189 LYS A O 1
ATOM 1441 N N . LYS A 1 190 ? -34.161 -22.326 41.022 1.00 80.50 190 LYS A N 1
ATOM 1442 C CA . LYS A 1 190 ? -32.984 -22.801 41.758 1.00 80.50 190 LYS A CA 1
ATOM 1443 C C . LYS A 1 190 ? -33.315 -22.822 43.246 1.00 80.50 190 LYS A C 1
ATOM 1445 O O . LYS A 1 190 ? -33.729 -21.795 43.782 1.00 80.50 190 LYS A O 1
ATOM 1450 N N . SER A 1 191 ? -33.163 -23.980 43.889 1.00 81.62 191 SER A N 1
ATOM 1451 C CA . SER A 1 191 ? -33.409 -24.165 45.331 1.00 81.62 191 SER A CA 1
ATOM 1452 C C . SER A 1 191 ? -34.784 -23.631 45.775 1.00 81.62 191 SER A C 1
ATOM 1454 O O . SER A 1 191 ? -34.879 -22.768 46.645 1.00 81.62 191 SER A O 1
ATOM 1456 N N . GLY A 1 192 ? -35.851 -24.038 45.077 1.00 82.81 192 GLY A N 1
ATOM 1457 C CA . GLY A 1 192 ? -37.235 -23.624 45.365 1.00 82.81 192 GLY A CA 1
ATOM 1458 C C . GLY A 1 192 ? -37.593 -22.169 45.015 1.00 82.81 192 GLY A C 1
ATOM 1459 O O . GLY A 1 192 ? -38.758 -21.783 45.093 1.00 82.81 192 GLY A O 1
ATOM 1460 N N . ARG A 1 193 ? -36.627 -21.344 44.584 1.00 84.50 193 ARG A N 1
ATOM 1461 C CA . ARG A 1 193 ? -36.830 -19.922 44.257 1.00 84.50 193 ARG A CA 1
ATOM 1462 C C . ARG A 1 193 ? -36.791 -19.687 42.748 1.00 84.50 193 ARG A C 1
ATOM 1464 O O . ARG A 1 193 ? -35.992 -20.290 42.031 1.00 84.50 193 ARG A O 1
ATOM 1471 N N . ARG A 1 194 ? -37.649 -18.785 42.260 1.00 88.69 194 ARG A N 1
ATOM 1472 C CA . ARG A 1 194 ? -37.686 -18.357 40.853 1.00 88.69 194 ARG A CA 1
ATOM 1473 C C . ARG A 1 194 ? -36.757 -17.164 40.634 1.00 88.69 194 ARG A C 1
ATOM 1475 O O . ARG A 1 194 ? -36.781 -16.193 41.390 1.00 88.69 194 ARG A O 1
ATOM 1482 N N . TYR A 1 195 ? -35.960 -17.224 39.574 1.00 87.56 195 TYR A N 1
ATOM 1483 C CA . TYR A 1 195 ? -35.057 -16.157 39.159 1.00 87.56 195 TYR A CA 1
ATOM 1484 C C . TYR A 1 195 ? -35.300 -15.795 37.701 1.00 87.56 195 TYR A C 1
ATOM 1486 O O . TYR A 1 195 ? -35.438 -16.664 36.843 1.00 87.56 195 TYR A O 1
ATOM 1494 N N . ARG A 1 196 ? -35.273 -14.497 37.408 1.00 87.81 196 ARG A N 1
ATOM 1495 C CA . ARG A 1 196 ? -35.169 -13.980 36.049 1.00 87.81 196 ARG A CA 1
ATOM 1496 C C . ARG A 1 196 ? -33.695 -13.880 35.690 1.00 87.81 196 ARG A C 1
ATOM 1498 O O . ARG A 1 196 ? -32.961 -13.080 36.273 1.00 87.81 196 ARG A O 1
ATOM 1505 N N . VAL A 1 197 ? -33.269 -14.690 34.733 1.00 88.75 197 VAL A N 1
ATOM 1506 C CA . VAL A 1 197 ? -31.958 -14.590 34.095 1.00 88.75 197 VAL A CA 1
ATOM 1507 C C . VAL A 1 197 ? -32.052 -13.521 33.028 1.00 88.75 197 VAL A C 1
ATOM 1509 O O . VAL A 1 197 ? -33.025 -13.470 32.280 1.00 88.75 197 VAL A O 1
ATOM 1512 N N . SER A 1 198 ? -31.070 -12.638 32.946 1.00 87.19 198 SER A N 1
ATOM 1513 C CA . SER A 1 198 ? -31.016 -11.640 31.885 1.00 87.19 198 SER A CA 1
ATOM 1514 C C . SER A 1 198 ? -29.619 -11.538 31.313 1.00 87.19 198 SER A C 1
ATOM 1516 O O . SER A 1 198 ? -28.618 -11.648 32.030 1.00 87.19 198 SER A O 1
ATOM 1518 N N . TYR A 1 199 ? -29.579 -11.314 30.006 1.00 85.56 199 TYR A N 1
ATOM 1519 C CA . TYR A 1 199 ? -28.348 -11.128 29.264 1.00 85.56 199 TYR A CA 1
ATOM 1520 C C . TYR A 1 199 ? -28.258 -9.697 28.758 1.00 85.56 199 TYR A C 1
ATOM 1522 O O . TYR A 1 199 ? -29.23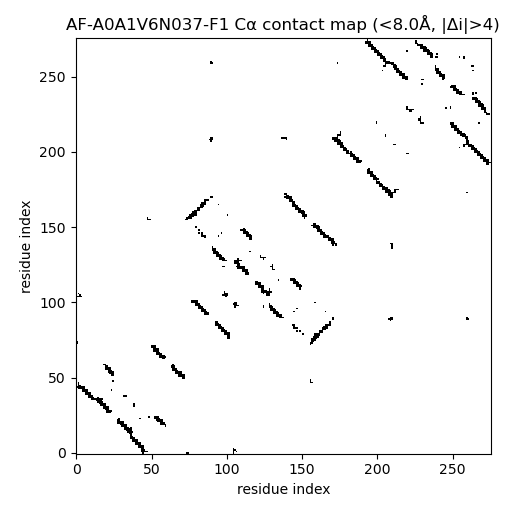9 -9.112 28.296 1.00 85.56 199 TYR A O 1
ATOM 1530 N N . LYS A 1 200 ? -27.055 -9.134 28.827 1.00 86.50 200 LYS A N 1
ATOM 1531 C CA . LYS A 1 200 ? -26.733 -7.869 28.176 1.00 86.50 200 LYS A CA 1
ATOM 1532 C C . LYS A 1 200 ? -25.409 -8.010 27.454 1.00 86.50 200 LYS A C 1
ATOM 1534 O O . LYS A 1 200 ? -24.408 -8.346 28.081 1.00 86.50 200 LYS A O 1
ATOM 1539 N N . THR A 1 201 ? -25.409 -7.747 26.153 1.00 89.38 201 THR A N 1
ATOM 1540 C CA . THR A 1 201 ? -24.192 -7.801 25.343 1.00 89.38 201 THR A CA 1
ATOM 1541 C C . THR A 1 201 ? -23.831 -6.404 24.871 1.00 89.38 201 THR A C 1
ATOM 1543 O O . THR A 1 201 ? -24.643 -5.744 24.221 1.00 89.38 201 THR A O 1
ATOM 1546 N N . TYR A 1 202 ? -22.621 -5.967 25.202 1.00 91.75 202 TYR A N 1
ATOM 1547 C CA . TYR A 1 202 ? -21.997 -4.779 24.641 1.00 91.75 202 TYR A CA 1
ATOM 1548 C C . TYR A 1 202 ? -21.087 -5.176 23.487 1.00 91.75 202 TYR A C 1
ATOM 1550 O O . TYR A 1 202 ? -20.340 -6.153 23.573 1.00 91.75 202 TYR A O 1
ATOM 1558 N N . TYR A 1 203 ? -21.141 -4.378 22.435 1.00 94.56 203 TYR A N 1
ATOM 1559 C CA . TYR A 1 203 ? -20.251 -4.444 21.293 1.00 94.56 203 TYR A CA 1
ATOM 1560 C C . TYR A 1 203 ? -19.463 -3.147 21.252 1.00 94.56 203 TYR A C 1
ATOM 1562 O O . TYR A 1 203 ? -20.048 -2.070 21.369 1.00 94.56 203 TYR A O 1
ATOM 1570 N N . VAL A 1 204 ? -18.150 -3.253 21.095 1.00 96.00 204 VAL A N 1
ATOM 1571 C CA . VAL A 1 204 ? -17.269 -2.109 20.865 1.00 96.00 204 VAL A CA 1
ATOM 1572 C C . VAL A 1 204 ? -16.691 -2.256 19.472 1.00 96.00 204 VAL A C 1
ATOM 1574 O O . VAL A 1 204 ? -16.018 -3.248 19.212 1.00 96.00 204 VAL A O 1
ATOM 1577 N N . LYS A 1 205 ? -16.976 -1.303 18.583 1.00 96.00 205 LYS A N 1
ATOM 1578 C CA . LYS A 1 205 ? -16.439 -1.263 17.217 1.00 96.00 205 LYS A CA 1
ATOM 1579 C C . LYS A 1 205 ? -15.433 -0.125 17.109 1.00 96.00 205 LYS A C 1
ATOM 1581 O O . LYS A 1 205 ? -15.731 0.987 17.549 1.00 96.00 205 LYS A O 1
ATOM 1586 N N . ASN A 1 206 ? -14.277 -0.397 16.511 1.00 95.88 206 ASN A N 1
ATOM 1587 C CA . ASN A 1 206 ? -13.377 0.662 16.071 1.00 95.88 206 ASN A CA 1
ATOM 1588 C C . ASN A 1 206 ? -13.788 1.127 14.671 1.00 95.88 206 ASN A C 1
ATOM 1590 O O . ASN A 1 206 ? -13.769 0.341 13.726 1.00 95.88 206 ASN A O 1
ATOM 1594 N N . VAL A 1 207 ? -14.201 2.387 14.564 1.00 94.50 207 VAL A N 1
ATOM 1595 C CA . VAL A 1 207 ? -14.552 3.047 13.298 1.00 94.50 207 VAL A CA 1
ATOM 1596 C C . VAL A 1 207 ? -13.494 4.065 12.858 1.00 94.50 207 VAL A C 1
ATOM 1598 O O . VAL A 1 207 ? -13.740 4.819 11.928 1.00 94.50 207 VAL A O 1
ATOM 1601 N N . GLY A 1 208 ? -12.355 4.129 13.555 1.00 95.19 208 GLY A N 1
ATOM 1602 C CA . GLY A 1 208 ? -11.187 4.903 13.132 1.00 95.19 208 GLY A CA 1
ATOM 1603 C C . GLY A 1 208 ? -10.171 4.044 12.381 1.00 95.19 208 GLY A C 1
ATOM 1604 O O . GLY A 1 208 ? -10.332 2.826 12.279 1.00 95.19 208 GLY A O 1
ATOM 1605 N N . ASP A 1 209 ? -9.108 4.692 11.908 1.00 95.88 209 ASP A N 1
ATOM 1606 C CA . ASP A 1 209 ? -8.073 4.058 11.089 1.00 95.88 209 ASP A CA 1
ATOM 1607 C C . ASP A 1 209 ? -6.912 3.501 11.922 1.00 95.88 209 ASP A C 1
ATOM 1609 O O . ASP A 1 209 ? -6.273 2.549 11.498 1.00 95.88 209 ASP A O 1
ATOM 1613 N N . LEU A 1 210 ? -6.648 4.038 13.119 1.00 96.25 210 LEU A N 1
ATOM 1614 C CA . LEU A 1 210 ? -5.626 3.516 14.039 1.00 96.25 210 LEU A CA 1
ATOM 1615 C C . LEU A 1 210 ? -6.193 2.509 15.048 1.00 96.25 210 LEU A C 1
ATOM 1617 O O . LEU A 1 210 ? -7.383 2.528 15.376 1.00 96.25 210 LEU A O 1
ATOM 1621 N N . GLU A 1 211 ? -5.320 1.668 15.610 1.00 94.44 211 GLU A N 1
ATOM 1622 C CA . GLU A 1 211 ? -5.662 0.840 16.770 1.00 94.44 211 GLU A CA 1
ATOM 1623 C C . GLU A 1 211 ? -6.010 1.708 17.986 1.00 94.44 211 GLU A C 1
ATOM 1625 O O . GLU A 1 211 ? -5.384 2.736 18.247 1.00 94.44 211 GLU A O 1
ATOM 1630 N N . GLY A 1 212 ? -7.027 1.293 18.743 1.00 93.62 212 GLY A N 1
ATOM 1631 C CA . GLY A 1 212 ? -7.531 2.068 19.872 1.00 93.62 212 GLY A CA 1
ATOM 1632 C C . GLY A 1 212 ? -7.697 1.259 21.144 1.00 93.62 212 GLY A C 1
ATOM 1633 O O . GLY A 1 212 ? -8.086 0.091 21.115 1.00 93.62 212 GLY A O 1
ATOM 1634 N N . SER A 1 213 ? -7.508 1.932 22.275 1.00 94.69 213 SER A N 1
ATOM 1635 C CA . SER A 1 213 ? -7.879 1.426 23.594 1.00 94.69 213 SER A CA 1
ATOM 1636 C C . SER A 1 213 ? -8.819 2.410 24.285 1.00 94.69 213 SER A C 1
ATOM 1638 O O . SER A 1 213 ? -8.626 3.619 24.192 1.00 94.69 213 SER A O 1
ATOM 1640 N N . LYS A 1 214 ? -9.847 1.916 24.983 1.00 94.56 214 LYS A N 1
ATOM 1641 C CA . LYS A 1 214 ? -10.748 2.773 25.771 1.00 94.56 214 LYS A CA 1
ATOM 1642 C C . LYS A 1 214 ? -11.326 2.036 26.970 1.00 94.56 214 LYS A C 1
ATOM 1644 O O . LYS A 1 214 ? -11.714 0.868 26.878 1.00 94.56 214 LYS A O 1
ATOM 1649 N N . LEU A 1 215 ? -11.375 2.747 28.094 1.00 92.19 215 LEU A N 1
ATOM 1650 C CA . LEU A 1 215 ? -12.061 2.327 29.309 1.00 92.19 215 LEU A CA 1
ATOM 1651 C C . LEU A 1 215 ? -13.542 2.703 29.223 1.00 92.19 215 LEU A C 1
ATOM 1653 O O . LEU A 1 215 ? -13.900 3.816 28.836 1.00 92.19 215 LEU A O 1
ATOM 1657 N N . TYR A 1 216 ? -14.399 1.778 29.635 1.00 88.69 216 TYR A N 1
ATOM 1658 C CA . TYR A 1 216 ? -15.834 1.971 29.733 1.00 88.69 216 TYR A CA 1
ATOM 1659 C C . TYR A 1 216 ? -16.332 1.577 31.117 1.00 88.69 216 TYR A C 1
ATOM 1661 O O . TYR A 1 216 ? -15.999 0.513 31.640 1.00 88.69 216 TYR A O 1
ATOM 1669 N N . ASN A 1 217 ? -17.214 2.408 31.664 1.00 86.06 217 ASN A N 1
ATOM 1670 C CA . ASN A 1 217 ? -17.937 2.133 32.898 1.00 86.06 217 ASN A CA 1
ATOM 1671 C C . ASN A 1 217 ? -19.398 1.870 32.535 1.00 86.06 217 ASN A C 1
ATOM 1673 O O . ASN A 1 217 ? -20.076 2.753 32.003 1.00 86.06 217 ASN A O 1
ATOM 1677 N N . LYS A 1 218 ? -19.880 0.641 32.749 1.00 82.25 218 LYS A N 1
ATOM 1678 C CA . LYS A 1 218 ? -21.257 0.261 32.422 1.00 82.25 218 LYS A CA 1
ATOM 1679 C C . LYS A 1 218 ? -21.915 -0.468 33.586 1.00 82.25 218 LYS A C 1
ATOM 1681 O O . LYS A 1 218 ? -21.441 -1.496 34.063 1.00 82.25 218 LYS A O 1
ATOM 1686 N N . ASN A 1 219 ? -23.081 0.028 33.979 1.00 73.19 219 ASN A N 1
ATOM 1687 C CA . ASN A 1 219 ? -23.881 -0.599 35.024 1.00 73.19 219 ASN A CA 1
ATOM 1688 C C . ASN A 1 219 ? -24.502 -1.901 34.510 1.00 73.19 219 ASN A C 1
ATOM 1690 O O . ASN A 1 219 ? -24.984 -1.978 33.365 1.00 73.19 219 ASN A O 1
ATOM 1694 N N . PHE A 1 220 ? -24.508 -2.925 35.362 1.00 68.38 220 PHE A N 1
ATOM 1695 C CA . PHE A 1 220 ? -25.129 -4.197 35.032 1.00 68.38 220 PHE A CA 1
ATOM 1696 C C . PHE A 1 220 ? -26.629 -4.173 35.341 1.00 68.38 220 PHE A C 1
ATOM 1698 O O . PHE A 1 220 ? -27.057 -4.606 36.403 1.00 68.38 220 PHE A O 1
ATOM 1705 N N . LEU A 1 221 ? -27.415 -3.690 34.369 1.00 66.88 221 LEU A N 1
ATOM 1706 C CA . LEU A 1 221 ? -28.882 -3.563 34.430 1.00 66.88 221 LEU A CA 1
ATOM 1707 C C . LEU A 1 221 ? -29.370 -2.672 35.603 1.00 66.88 221 LEU A C 1
ATOM 1709 O O . LEU A 1 221 ? -28.755 -2.573 36.659 1.00 66.88 221 LEU A O 1
ATOM 1713 N N . LYS A 1 222 ? -30.462 -1.923 35.403 1.00 65.88 222 LYS A N 1
ATOM 1714 C CA . LYS A 1 222 ? -30.977 -1.027 36.455 1.00 65.88 222 LYS A CA 1
ATOM 1715 C C . LYS A 1 222 ? -31.676 -1.837 37.560 1.00 65.88 222 LYS A C 1
ATOM 1717 O O . LYS A 1 222 ? -32.181 -2.933 37.307 1.00 65.88 222 LYS A O 1
ATOM 1722 N N . LYS A 1 223 ? -31.703 -1.276 38.775 1.00 61.12 223 LYS A N 1
ATOM 1723 C CA . LYS A 1 223 ? -32.532 -1.748 39.896 1.00 61.12 223 LYS A CA 1
ATOM 1724 C C . LYS A 1 223 ? -33.997 -1.785 39.445 1.00 61.12 223 LYS A C 1
ATOM 1726 O O . LYS A 1 223 ? -34.452 -0.854 38.789 1.00 61.12 223 LYS A O 1
ATOM 1731 N N . HIS A 1 224 ? -34.701 -2.864 39.771 1.00 59.69 224 HIS A N 1
ATOM 1732 C CA . HIS A 1 224 ? -36.153 -2.956 39.626 1.00 59.69 224 HIS A CA 1
ATOM 1733 C C . HIS A 1 224 ? -36.788 -2.783 41.008 1.00 59.69 224 HIS A C 1
ATOM 1735 O O . HIS A 1 224 ? -36.134 -3.065 42.016 1.00 59.69 224 HIS A O 1
ATOM 1741 N N . SER A 1 225 ? -38.064 -2.400 41.057 1.00 59.50 225 SER A N 1
ATOM 1742 C CA . SER A 1 225 ? -38.865 -2.359 42.294 1.00 59.50 225 SER A CA 1
ATOM 1743 C C . SER A 1 225 ? -38.768 -3.651 43.126 1.00 59.50 225 SER A C 1
ATOM 1745 O O . SER A 1 225 ? -38.717 -3.601 44.345 1.00 59.50 225 SER A O 1
ATOM 1747 N N . LEU A 1 226 ? -38.621 -4.804 42.465 1.00 57.50 226 LEU A N 1
ATOM 1748 C CA . LEU A 1 226 ? -38.593 -6.149 43.054 1.00 57.50 226 LEU A CA 1
ATOM 1749 C C . LEU A 1 226 ? -37.166 -6.670 43.346 1.00 57.50 226 LEU A C 1
ATOM 1751 O O . LEU A 1 226 ? -36.959 -7.874 43.489 1.00 57.50 226 LEU A O 1
ATOM 1755 N N . GLY A 1 227 ? -36.153 -5.797 43.339 1.00 68.00 227 GLY A N 1
ATOM 1756 C CA . GLY A 1 227 ? -34.762 -6.138 43.661 1.00 68.00 227 GLY A CA 1
ATOM 1757 C C . GLY A 1 227 ? -33.738 -5.797 42.571 1.00 68.00 227 GLY A C 1
ATOM 1758 O O . GLY A 1 227 ? -34.066 -5.414 41.443 1.00 68.00 227 GLY A O 1
ATOM 1759 N N . ARG A 1 228 ? -32.450 -5.922 42.916 1.00 74.50 228 ARG A N 1
ATOM 1760 C CA . ARG A 1 228 ? -31.315 -5.632 42.020 1.00 74.50 228 ARG A CA 1
ATOM 1761 C C . ARG A 1 228 ? -30.916 -6.883 41.227 1.00 74.50 228 ARG A C 1
ATOM 1763 O O . ARG A 1 228 ? -30.947 -7.993 41.752 1.00 74.50 228 ARG A O 1
ATOM 1770 N N . TYR A 1 229 ? -30.536 -6.701 39.963 1.00 80.31 229 TYR A N 1
ATOM 1771 C CA . TYR A 1 229 ? -29.835 -7.744 39.214 1.00 80.31 229 TYR A CA 1
ATOM 1772 C C . TYR A 1 229 ? -28.423 -7.910 39.774 1.00 80.31 229 TYR A C 1
ATOM 1774 O O . TYR A 1 229 ? -27.738 -6.916 39.995 1.00 80.31 229 TYR A O 1
ATOM 1782 N N . VAL A 1 230 ? -27.985 -9.154 39.957 1.00 82.88 230 VAL A N 1
ATOM 1783 C CA . VAL A 1 230 ? -26.614 -9.483 40.366 1.00 82.88 230 VAL A CA 1
ATOM 1784 C C . VAL A 1 230 ? -25.887 -10.123 39.191 1.00 82.88 230 VAL A C 1
ATOM 1786 O O . VAL A 1 230 ? -26.372 -11.100 38.607 1.00 82.88 230 VAL A O 1
ATOM 1789 N N . LEU A 1 231 ? -24.733 -9.564 38.823 1.00 87.06 231 LEU A N 1
ATOM 1790 C CA . LEU A 1 231 ? -23.874 -10.117 37.778 1.00 87.06 231 LEU A CA 1
ATOM 1791 C C . LEU A 1 231 ? -23.304 -11.465 38.225 1.00 87.06 231 LEU A C 1
ATOM 1793 O O . LEU A 1 231 ? -22.686 -11.558 39.281 1.00 87.06 231 LEU A O 1
ATOM 1797 N N . SER A 1 232 ? -23.477 -12.498 37.403 1.00 87.50 232 SER A N 1
ATOM 1798 C CA . SER A 1 232 ? -22.988 -13.847 37.707 1.00 87.50 232 SER A CA 1
ATOM 1799 C 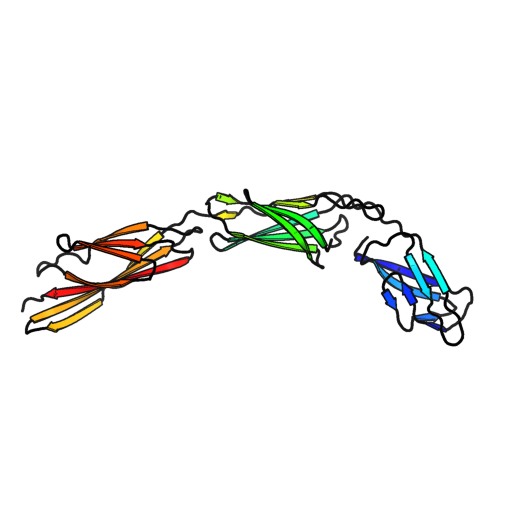C . SER A 1 232 ? -21.850 -14.309 36.812 1.00 87.50 232 SER A C 1
ATOM 1801 O O . SER A 1 232 ? -21.022 -15.102 37.235 1.00 87.50 232 SER A O 1
ATOM 1803 N N . LYS A 1 233 ? -21.844 -13.891 35.541 1.00 90.12 233 LYS A N 1
ATOM 1804 C CA . LYS A 1 233 ? -20.833 -14.325 34.572 1.00 90.12 233 LYS A CA 1
ATOM 1805 C C . LYS A 1 233 ? -20.596 -13.241 33.534 1.00 90.12 233 LYS A C 1
ATOM 1807 O O . LYS A 1 233 ? -21.544 -12.601 33.071 1.00 90.12 233 LYS A O 1
ATOM 1812 N N . VAL A 1 234 ? -19.335 -13.085 33.147 1.00 91.69 234 VAL A N 1
ATOM 1813 C CA . VAL A 1 234 ? -18.912 -12.235 32.034 1.00 91.69 234 VAL A CA 1
ATOM 1814 C C . VAL A 1 234 ? -18.159 -13.098 31.031 1.00 91.69 234 VAL A C 1
ATOM 1816 O O . VAL A 1 234 ? -17.162 -13.723 31.375 1.00 91.69 234 VAL A O 1
ATOM 1819 N N . SER A 1 235 ? -18.639 -13.122 29.794 1.00 93.38 235 SER A N 1
ATOM 1820 C CA . SER A 1 235 ? -17.942 -13.696 28.642 1.00 93.38 235 SER A CA 1
ATOM 1821 C C . SER A 1 235 ? -17.494 -12.550 27.748 1.00 93.38 235 SER A C 1
ATOM 1823 O O . SER A 1 235 ? -18.266 -11.626 27.500 1.00 93.38 235 SER A O 1
ATOM 1825 N N . LYS A 1 236 ? -16.249 -12.567 27.284 1.00 94.88 236 LYS A N 1
ATOM 1826 C CA . LYS A 1 236 ? -15.642 -11.408 26.628 1.00 94.88 236 LYS A CA 1
ATOM 1827 C C . LYS A 1 236 ? -14.626 -11.825 25.573 1.00 94.88 236 LYS A C 1
ATOM 1829 O O . LYS A 1 236 ? -14.067 -12.912 25.667 1.00 94.88 236 LYS A O 1
ATOM 1834 N N . SER A 1 237 ? -14.385 -10.950 24.601 1.00 96.19 237 SER A N 1
ATOM 1835 C CA . SER A 1 237 ? -13.255 -11.081 23.675 1.00 96.19 237 SER A CA 1
ATOM 1836 C C . SER A 1 237 ? -11.917 -11.023 24.427 1.00 96.19 237 SER A C 1
ATOM 1838 O O . SER A 1 237 ? -11.819 -10.370 25.469 1.00 96.19 237 SER A O 1
ATOM 1840 N N . SER A 1 238 ? -10.887 -11.676 23.883 1.00 95.06 238 SER A N 1
ATOM 1841 C CA . SER A 1 238 ? -9.546 -11.783 24.486 1.00 95.06 238 SER A CA 1
ATOM 1842 C C . SER A 1 238 ? -8.917 -10.425 24.809 1.00 95.06 238 SER A C 1
ATOM 1844 O O . SER A 1 238 ? -8.306 -10.244 25.858 1.00 95.06 238 SER A O 1
ATOM 1846 N N . ASN A 1 239 ? -9.149 -9.429 23.957 1.00 94.81 239 ASN A N 1
ATOM 1847 C CA . ASN A 1 239 ? -8.621 -8.078 24.108 1.00 94.81 239 ASN A CA 1
ATOM 1848 C C . ASN A 1 239 ? -9.385 -7.201 25.126 1.00 94.81 239 ASN A C 1
ATOM 1850 O O . ASN A 1 239 ? -9.179 -5.986 25.180 1.00 94.81 239 ASN A O 1
ATOM 1854 N N . VAL A 1 240 ? -10.278 -7.787 25.931 1.00 96.06 240 VAL A N 1
ATOM 1855 C CA . VAL A 1 240 ? -11.076 -7.068 26.929 1.00 96.06 240 VAL A CA 1
ATOM 1856 C C . VAL A 1 240 ? -10.644 -7.429 28.350 1.00 96.06 240 VAL A C 1
ATOM 1858 O O . VAL A 1 240 ? -10.747 -8.573 28.800 1.00 96.06 240 VAL A O 1
ATOM 1861 N N . LYS A 1 241 ? -10.255 -6.419 29.131 1.00 94.56 241 LYS A N 1
ATOM 1862 C CA . LYS A 1 241 ? -10.077 -6.533 30.588 1.00 94.56 241 LYS A CA 1
ATOM 1863 C C . LYS A 1 241 ? -11.340 -6.064 31.302 1.00 94.56 241 LYS A C 1
ATOM 1865 O O . LYS A 1 241 ? -12.018 -5.163 30.827 1.00 94.56 241 LYS A O 1
ATOM 1870 N N . THR A 1 242 ? -11.684 -6.694 32.420 1.00 93.00 242 THR A N 1
ATOM 1871 C CA . THR A 1 242 ? -12.945 -6.455 33.140 1.00 93.00 242 THR A CA 1
ATOM 1872 C C . THR A 1 242 ? -12.692 -6.424 34.637 1.00 93.00 242 THR A C 1
ATOM 1874 O O . THR A 1 242 ? -11.962 -7.276 35.130 1.00 93.00 242 THR A O 1
ATOM 1877 N N . SER A 1 243 ? -13.337 -5.505 35.346 1.00 91.38 243 SER A N 1
ATOM 1878 C CA . SER A 1 243 ? -13.359 -5.426 36.807 1.00 91.38 243 SER A CA 1
ATOM 1879 C C . SER A 1 243 ? -14.785 -5.125 37.260 1.00 91.38 243 SER A C 1
ATOM 1881 O O . SER A 1 243 ? -15.431 -4.225 36.720 1.00 91.38 243 SER A O 1
ATOM 1883 N N . TYR A 1 244 ? -15.307 -5.906 38.204 1.00 88.56 244 TYR A N 1
ATOM 1884 C CA . TYR A 1 244 ? -16.684 -5.782 38.674 1.00 88.56 244 TYR A CA 1
ATOM 1885 C C . TYR A 1 244 ? -16.717 -5.360 40.138 1.00 88.56 244 TYR A C 1
ATOM 1887 O O . TYR A 1 244 ? -16.247 -6.086 41.011 1.00 88.56 244 TYR A O 1
ATOM 1895 N N . ASN A 1 245 ? -17.327 -4.207 40.404 1.00 86.62 245 ASN A N 1
ATOM 1896 C CA . ASN A 1 245 ? -17.621 -3.772 41.760 1.00 86.62 245 ASN A CA 1
ATOM 1897 C C . ASN A 1 245 ? -18.997 -4.324 42.169 1.00 86.62 245 ASN A C 1
ATOM 1899 O O . ASN A 1 245 ? -20.027 -3.858 41.675 1.00 86.62 245 ASN A O 1
ATOM 1903 N N . LYS A 1 246 ? -18.997 -5.318 43.069 1.00 81.75 246 LYS A N 1
ATOM 1904 C CA . LYS A 1 246 ? -20.210 -5.989 43.571 1.00 81.75 246 LYS A CA 1
ATOM 1905 C C . LYS A 1 246 ? -21.132 -5.045 44.346 1.00 81.75 246 LYS A C 1
ATOM 1907 O O . LYS A 1 246 ? -22.343 -5.127 44.168 1.00 81.75 246 LYS A O 1
ATOM 1912 N N . VAL A 1 247 ? -20.562 -4.154 45.158 1.00 81.12 247 VAL A N 1
ATOM 1913 C CA . VAL A 1 247 ? -21.301 -3.213 46.019 1.00 81.12 247 VAL A CA 1
ATOM 1914 C C . VAL A 1 247 ? -22.104 -2.233 45.162 1.00 81.12 247 VAL A C 1
ATOM 1916 O O . VAL A 1 247 ? -23.309 -2.063 45.344 1.00 81.12 247 VAL A O 1
ATOM 1919 N N . ASN A 1 248 ? -21.453 -1.672 44.143 1.00 79.06 248 ASN A N 1
ATOM 1920 C CA . ASN A 1 248 ? -22.036 -0.642 43.284 1.00 79.06 248 ASN A CA 1
ATOM 1921 C C . ASN A 1 248 ? -22.729 -1.207 42.028 1.00 79.06 248 ASN A C 1
ATOM 1923 O O . ASN A 1 248 ? -23.344 -0.457 41.273 1.00 79.06 248 ASN A O 1
ATOM 1927 N N . ASN A 1 249 ? -22.651 -2.522 41.789 1.00 78.44 249 ASN A N 1
ATOM 1928 C CA . ASN A 1 249 ? -23.180 -3.206 40.600 1.00 78.44 249 ASN A CA 1
ATOM 1929 C C . ASN A 1 249 ? -22.684 -2.595 39.264 1.00 78.44 249 ASN A C 1
ATOM 1931 O O . ASN A 1 249 ? -23.421 -2.474 38.274 1.00 78.44 249 ASN A O 1
ATOM 1935 N N . VAL A 1 250 ? -21.406 -2.203 39.231 1.00 83.00 250 VAL A N 1
ATOM 1936 C CA . VAL A 1 250 ? -20.761 -1.577 38.066 1.00 83.00 250 VAL A CA 1
ATOM 1937 C C . VAL A 1 250 ? -19.706 -2.509 37.494 1.00 83.00 250 VAL A C 1
ATOM 1939 O O . VAL A 1 250 ? -18.772 -2.905 38.194 1.00 83.00 250 VAL A O 1
ATOM 1942 N N . LEU A 1 251 ? -19.822 -2.828 36.200 1.00 87.50 251 LEU A N 1
ATOM 1943 C CA . LEU A 1 251 ? -18.744 -3.459 35.448 1.00 87.50 251 LEU A CA 1
ATOM 1944 C C . LEU A 1 251 ? -17.929 -2.373 34.745 1.00 87.50 251 LEU A C 1
ATOM 1946 O O . LEU A 1 251 ? -18.423 -1.673 33.856 1.00 87.50 251 LEU A O 1
ATOM 1950 N N . LYS A 1 252 ? -16.655 -2.279 35.110 1.00 91.44 252 LYS A N 1
ATOM 1951 C CA . LYS A 1 252 ? -15.648 -1.561 34.338 1.00 91.44 252 LYS A CA 1
ATOM 1952 C C . LYS A 1 252 ? -15.041 -2.527 33.330 1.00 91.44 252 LYS A C 1
ATOM 1954 O O . LYS A 1 252 ? -14.697 -3.657 33.685 1.00 91.44 252 LYS A O 1
ATOM 1959 N N . PHE A 1 253 ? -14.902 -2.109 32.080 1.00 92.31 253 PHE A N 1
ATOM 1960 C CA . PHE A 1 253 ? -14.166 -2.886 31.093 1.00 92.31 253 PHE A CA 1
ATOM 1961 C C . PHE A 1 253 ? -13.306 -2.004 30.202 1.00 92.31 253 PHE A C 1
ATOM 1963 O O . PHE A 1 253 ? -13.726 -0.935 29.768 1.00 92.31 253 PHE A O 1
ATOM 1970 N N . THR A 1 254 ? -12.105 -2.484 29.911 1.00 93.75 254 THR A N 1
ATOM 1971 C CA . THR A 1 254 ? -11.161 -1.838 29.003 1.00 93.75 254 THR A CA 1
ATOM 1972 C C . THR A 1 254 ? -11.035 -2.698 27.768 1.00 93.75 254 THR A C 1
ATOM 1974 O O . THR A 1 254 ? -10.663 -3.868 27.870 1.00 93.75 254 THR A O 1
ATOM 1977 N N . VAL A 1 255 ? -11.317 -2.116 26.609 1.00 96.00 255 VAL A N 1
ATOM 1978 C CA . VAL A 1 255 ? -10.947 -2.714 25.326 1.00 96.00 255 VAL A CA 1
ATOM 1979 C C . VAL A 1 255 ? -9.540 -2.237 24.999 1.00 96.00 255 VAL A C 1
ATOM 1981 O O . VAL A 1 255 ? -9.302 -1.029 25.025 1.00 96.00 255 VAL A O 1
ATOM 1984 N N . LYS A 1 256 ? -8.618 -3.169 24.747 1.00 95.88 256 LYS A N 1
ATOM 1985 C CA . LYS A 1 256 ? -7.229 -2.874 24.386 1.00 95.88 256 LYS A CA 1
ATOM 1986 C C . LYS A 1 256 ? -6.964 -3.179 22.915 1.00 95.88 256 LYS A C 1
ATOM 1988 O O . LYS A 1 256 ? -7.488 -4.171 22.407 1.00 95.88 256 LYS A O 1
ATOM 1993 N N . ASN A 1 257 ? -6.143 -2.344 22.280 1.00 94.06 257 ASN A N 1
ATOM 1994 C CA . ASN A 1 257 ? -5.564 -2.537 20.945 1.00 94.06 257 ASN A CA 1
ATOM 1995 C C . ASN A 1 257 ? -6.590 -3.060 19.923 1.00 94.06 257 ASN A C 1
ATOM 1997 O O . ASN A 1 257 ? -6.369 -4.052 19.230 1.00 94.06 257 ASN A O 1
ATOM 2001 N N . LEU A 1 258 ? -7.787 -2.461 19.899 1.00 95.25 258 LEU A N 1
ATOM 2002 C CA . LEU A 1 258 ? -8.822 -2.886 18.967 1.00 95.25 258 LEU A CA 1
ATOM 2003 C C . LEU A 1 258 ? -8.471 -2.368 17.575 1.00 95.25 258 LEU A C 1
ATOM 2005 O O . LEU A 1 258 ? -8.513 -1.161 17.331 1.00 95.25 258 LEU A O 1
ATOM 2009 N N . LYS A 1 259 ? -8.157 -3.301 16.676 1.00 93.38 259 LYS A N 1
ATOM 2010 C CA . LYS A 1 259 ? -7.838 -3.023 15.274 1.00 93.38 259 LYS A CA 1
ATOM 2011 C C . LYS A 1 259 ? -8.984 -2.313 14.538 1.00 93.38 259 LYS A C 1
ATOM 2013 O O . LYS A 1 259 ? -10.147 -2.516 14.909 1.00 93.38 259 LYS A O 1
ATOM 2018 N N . PRO A 1 260 ? -8.681 -1.515 13.500 1.00 92.88 260 PRO A N 1
ATOM 2019 C CA . PRO A 1 260 ? -9.685 -0.887 12.640 1.00 92.88 260 PRO A CA 1
ATOM 2020 C C . PRO A 1 260 ? -10.718 -1.896 12.138 1.00 92.88 260 PRO A C 1
ATOM 2022 O O . PRO A 1 260 ? -10.388 -3.051 11.866 1.00 92.88 260 PRO A O 1
ATOM 2025 N N . LEU A 1 261 ? -11.985 -1.479 12.077 1.00 90.81 261 LEU A N 1
ATOM 2026 C CA . LEU A 1 261 ? -13.140 -2.279 11.640 1.00 90.81 261 LEU A CA 1
ATOM 2027 C C . LEU A 1 261 ? -13.440 -3.549 12.463 1.00 90.81 261 LEU A C 1
ATOM 2029 O O . LEU A 1 261 ? -14.474 -4.186 12.247 1.00 90.81 261 LEU A O 1
ATOM 2033 N N . LYS A 1 262 ? -12.611 -3.911 13.451 1.00 94.62 262 LYS A N 1
ATOM 2034 C CA . LYS A 1 262 ? -12.860 -5.054 14.336 1.00 94.62 262 LYS A CA 1
ATOM 2035 C C . LYS A 1 262 ? -13.829 -4.699 15.464 1.00 94.62 262 LYS A C 1
ATOM 2037 O O . LYS A 1 262 ? -14.045 -3.536 15.819 1.00 94.62 262 LYS A O 1
ATOM 2042 N N . ILE A 1 263 ? -14.428 -5.748 16.031 1.00 95.81 263 ILE A N 1
ATOM 2043 C CA . ILE A 1 263 ? -15.440 -5.660 17.085 1.00 95.81 263 ILE A CA 1
ATOM 2044 C C . ILE A 1 263 ? -15.027 -6.523 18.278 1.00 95.81 263 ILE A C 1
ATOM 2046 O O . ILE A 1 263 ? -14.806 -7.724 18.131 1.00 95.81 263 ILE A O 1
ATOM 2050 N N . SER A 1 264 ? -15.029 -5.933 19.472 1.00 96.75 264 SER A N 1
ATOM 2051 C CA . SER A 1 264 ? -14.949 -6.662 20.742 1.00 96.75 264 SER A CA 1
ATOM 2052 C C . SER A 1 264 ? -16.336 -6.840 21.345 1.00 96.75 264 SER A C 1
ATOM 2054 O O . SER A 1 264 ? -17.166 -5.931 21.311 1.00 96.75 264 SER A O 1
ATOM 2056 N N 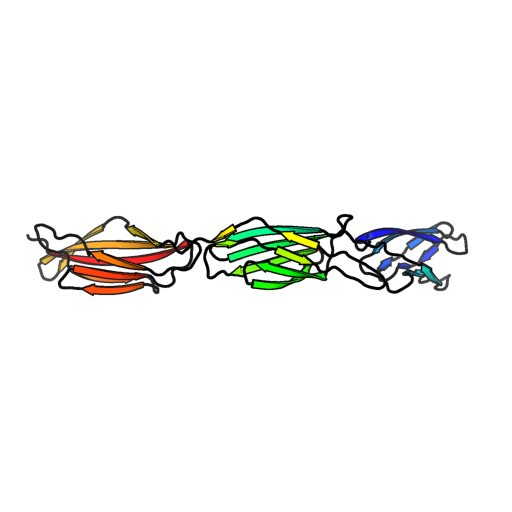. LYS A 1 265 ? -16.586 -8.010 21.934 1.00 95.12 265 LYS A N 1
ATOM 2057 C CA . LYS A 1 265 ? -17.872 -8.369 22.541 1.00 95.12 265 LYS A CA 1
ATOM 2058 C C . LYS A 1 265 ? -17.705 -8.573 24.042 1.00 95.12 265 LYS A C 1
ATOM 2060 O O . LYS A 1 265 ? -16.731 -9.176 24.486 1.00 95.12 265 LYS A O 1
ATOM 2065 N N . ILE A 1 266 ? -18.676 -8.098 24.819 1.00 93.56 266 ILE A N 1
ATOM 2066 C CA . ILE A 1 266 ? -18.778 -8.315 26.265 1.00 93.56 266 ILE A CA 1
ATOM 2067 C C . ILE A 1 266 ? -20.208 -8.745 26.579 1.00 93.56 266 ILE A C 1
ATOM 2069 O O . ILE A 1 266 ? -21.127 -7.930 26.543 1.00 93.56 266 ILE A O 1
ATOM 2073 N N . LYS A 1 267 ? -20.408 -10.023 26.895 1.00 91.00 267 LYS A N 1
ATOM 2074 C CA . LYS A 1 267 ? -21.691 -10.611 27.285 1.00 91.00 267 LYS A CA 1
ATOM 2075 C C . LYS A 1 267 ? -21.744 -10.772 28.797 1.00 91.00 267 LYS A C 1
ATOM 2077 O O . LYS A 1 267 ? -20.918 -11.449 29.401 1.00 91.00 267 LYS A O 1
ATOM 2082 N N . MET A 1 268 ? -22.750 -10.164 29.399 1.00 89.12 268 MET A N 1
ATOM 2083 C CA . MET A 1 268 ? -23.011 -10.195 30.829 1.00 89.12 268 MET A CA 1
ATOM 2084 C C . MET A 1 268 ? -24.251 -11.045 31.083 1.00 89.12 268 MET A C 1
ATOM 2086 O O . MET A 1 268 ? -25.285 -10.825 30.451 1.00 89.12 268 MET A O 1
ATOM 2090 N N . LYS A 1 269 ? -24.147 -11.999 32.007 1.00 89.06 269 LYS A N 1
ATOM 2091 C CA . LYS A 1 269 ? -25.260 -12.805 32.515 1.00 89.06 269 LYS A CA 1
ATOM 2092 C C . LYS A 1 269 ? -25.484 -12.453 33.972 1.00 89.06 269 LYS A C 1
ATOM 2094 O O . LYS A 1 269 ? -24.524 -12.406 34.741 1.00 89.06 269 LYS A O 1
ATOM 2099 N N . GLY A 1 270 ? -26.736 -12.286 34.364 1.00 88.06 270 GLY A N 1
ATOM 2100 C CA . GLY A 1 270 ? -27.060 -12.136 35.770 1.00 88.06 270 GLY A CA 1
ATOM 2101 C C . GLY A 1 270 ? -28.488 -12.493 36.097 1.00 88.06 270 GLY A C 1
ATOM 2102 O O . GLY A 1 270 ? -29.304 -12.759 35.212 1.00 88.06 270 GLY A O 1
ATOM 2103 N N . TYR A 1 271 ? -28.750 -12.519 37.394 1.00 87.12 271 TYR A N 1
ATOM 2104 C CA . TYR A 1 271 ? -29.975 -13.047 37.966 1.00 87.12 271 TYR A CA 1
ATOM 2105 C C . TYR A 1 271 ? -30.644 -11.991 38.828 1.00 87.12 271 TYR A C 1
ATOM 2107 O O . TYR A 1 271 ? -29.980 -11.222 39.525 1.00 87.12 271 TYR A O 1
ATOM 2115 N N . ARG A 1 272 ? -31.971 -11.993 38.812 1.00 86.06 272 ARG A N 1
ATOM 2116 C CA . ARG A 1 272 ? -32.798 -11.271 39.772 1.00 86.06 272 ARG A CA 1
ATOM 2117 C C . ARG A 1 272 ? -33.815 -12.239 40.350 1.00 86.06 272 ARG A C 1
ATOM 2119 O O . ARG A 1 272 ? -34.456 -12.965 39.593 1.00 86.06 272 ARG A O 1
ATOM 2126 N N . LYS A 1 273 ? -33.964 -12.257 41.672 1.00 85.00 273 LYS A N 1
ATOM 2127 C CA . LYS A 1 273 ? -35.026 -13.027 42.328 1.00 85.00 273 LYS A CA 1
ATOM 2128 C C . LYS A 1 273 ? -36.387 -12.476 41.887 1.00 85.00 273 LYS A C 1
ATOM 2130 O O . LYS A 1 273 ? -36.557 -11.262 41.765 1.00 85.00 273 LYS A O 1
ATOM 2135 N N . VAL A 1 274 ? -37.328 -13.365 41.606 1.00 83.19 274 VAL A N 1
ATOM 2136 C CA . VAL A 1 274 ? -38.729 -13.017 41.361 1.00 83.19 274 VAL A CA 1
ATOM 2137 C C . VAL A 1 274 ? -39.469 -13.372 42.645 1.00 83.19 274 VAL A C 1
ATOM 2139 O O . VAL A 1 274 ? -39.362 -14.511 43.108 1.00 83.19 274 VAL A O 1
ATOM 2142 N N . LEU A 1 275 ? -40.105 -12.383 43.279 1.00 69.25 275 LEU A N 1
ATOM 2143 C CA . LEU A 1 275 ? -40.991 -12.647 44.412 1.00 69.25 275 LEU A CA 1
ATOM 2144 C C . LEU A 1 275 ? -42.201 -13.428 43.887 1.00 69.25 275 LEU A C 1
ATOM 2146 O O . LEU A 1 275 ? -42.591 -13.229 42.735 1.00 69.25 275 LEU A O 1
ATOM 2150 N N . LYS A 1 276 ? -42.648 -14.408 44.679 1.00 59.59 276 LYS A N 1
ATOM 2151 C CA . LYS A 1 276 ? -43.835 -15.203 44.359 1.00 59.59 276 LYS A CA 1
ATOM 2152 C C . LYS A 1 276 ? -45.041 -14.286 44.267 1.00 59.59 276 LYS A C 1
ATOM 2154 O O . LYS A 1 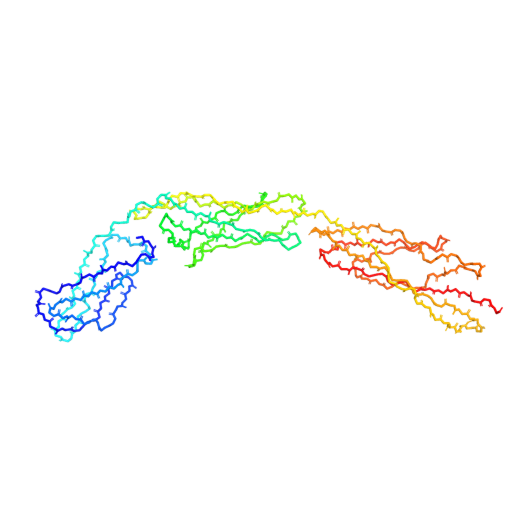276 ? -45.087 -13.348 45.089 1.00 59.59 276 LYS A O 1
#

Organism: NCBI:txid1300164

Foldseek 3Di:
DQFDKDKDKFFDPAQDWDWFWKDWAPDIDHGFTQHGRIGIDIDHRNDFDDFFTKMKRCDDPVGHIDIDTHGDADDAQQAKDKEWAWDDDQQKIKIKIAIATPVRHGDFQAWKWKDKVPDIDIDTQHPRRMDMDIDGDADWDKIKMKMKGCWDDDPHYTYHIDMYIYDIDTFFDWDKDKDWDDKDWDWDDDPNFIKIKIKIKMKIATQGRFFDKDKDKDADDDADPQGDWFWDDKDWDPQKDWDADRVRRIIMIMRGRAHHGDMIMIMIITIDTDDD

Nearest PDB structures (foldseek):
  1wgo-assembly1_A  TM=5.894E-01  e=6.767E-01  Homo sapiens
  3nrf-assembly1_B  TM=3.984E-01  e=2.426E-01  Pseudomonas aeruginosa
  8qf8-assembly1_A  TM=2.027E-01  e=5.115E-03  Bacteroides thetaiotaomicron
  8oe0-assembly1_D  TM=2.277E-01  e=2.109E-02  Mus musculus
  5opj-assembly1_A  TM=1.685E-01  e=1.359E-02  Bacteroides thetaiotaomicron

Sequence (276 aa):
SLGDTVIVSLSLNERINTTSDVIIGNTTYYGVNFLNGEAVLNYIIISPYSGDLEVVFVGNAEYNSAVTYVPVVFKDLIGTKISLSSTKEGNKITVEGELKDINGNVLANQVVVLKLGDKSVNLKTNSKGVFNYTFTLSKAGNYYGSALYNGLNTSYVKYGSSIGKSNSITVNKAKLIVYTKVKSYTLVKKSGRRYRVSYKTYYVKNVGDLEGSKLYNKNFLKKHSLGRYVLSKVSKSSNVKTSYNKVNNVLKFTVKNLKPLKISKIKMKGYRKVLK

Secondary structure (DSSP, 8-state):
-TT-EEEEEEE-SS---EEEEEEETTEEEEEEEEBTTEEEEEEE--S--SSSEEEEE---SSS--EEEEE---PPPB---EEEEEEEEETTEEEEEEEEE-TTS-B-TT-EEEEEETTEEEEEE--TTSEEEEEEEPSS-EEE-EEEEE--EE-SS-EE--EEEE---EEEPPP-EEEEEEEEEEEEEEETTEEEEEEEEEEEEEE-SSS-EEEEEEEESSPPBTTB--EEEEEEE-TTEEEEEETTTTEEEEEEEEE-TT-EEEEEEEEEEEPP-

InterPro domains:
  IPR008964 Invasin/intimin cell-adhesion fragments [SSF49373] (90-155)
  IPR013783 Immunoglobulin-like fold [G3DSA:2.60.40.10] (75-176)

Radius of gyration: 36.26 Å; Cα contacts (8 Å, |Δi|>4): 691; chains: 1; bounding box: 74×39×101 Å

Solvent-accessible surface area (backbone atoms only — not comparable to full-atom values): 15080 Å² total; per-residue (Å²): 101,64,69,40,73,42,82,45,78,45,74,53,98,52,78,40,75,49,63,29,37,36,34,50,66,96,44,78,44,78,69,41,61,24,58,62,16,32,34,77,45,82,43,66,35,82,63,90,66,86,64,50,46,42,36,32,43,62,33,53,100,87,42,76,60,46,76,48,71,45,84,64,83,59,72,76,34,59,50,29,43,42,48,41,42,59,49,76,59,54,36,31,37,39,37,40,35,40,35,24,40,64,87,64,40,55,40,47,73,40,68,31,44,39,31,48,77,98,45,73,47,80,44,55,18,37,92,76,5,36,39,72,52,73,47,80,54,92,70,59,49,79,38,42,44,36,36,41,32,82,44,43,84,54,102,55,49,36,38,26,49,31,69,20,63,27,56,79,45,78,32,43,59,46,38,79,46,77,50,70,62,82,75,51,72,48,80,46,79,57,94,96,39,46,27,42,36,39,40,46,38,41,38,38,36,21,78,18,18,30,64,32,66,52,79,41,82,44,69,53,68,74,74,48,100,74,48,58,49,44,83,73,48,78,50,64,38,90,55,49,48,77,49,73,42,77,90,77,42,33,37,36,37,32,43,43,70,39,43,43,76,39,73,46,46,40,38,39,36,26,40,25,65,50,81,130

pLDDT: mean 88.68, std 10.32, range [53.81, 98.62]

Mean predicted aligned error: 10.6 Å